Protein 4I6K (pdb70)

Sequence (267 aa):
MNCIDTHAHVFSTQDHSIETARYAPDYEATVQSFISHLDEHNFTHGVLVQPSFLGTNNQAMLNAIQQYPDRLKGIAVVQHTTTFNELVNLKAQGIVGVRLNLFGLNLPALNTPDWQKFLRNVESLNWQVELHAPPKYLVQLLPQLNEYSFDVVIDHFGRVDPVKGIEDPDYQKFLSLLNVKQHWIKVSGFYRLGATPSNINIAQQAYNIFKEKGFLHKLIWGSDWPHTQHESLITYEDAIKAFKQIVFDKHEQCCLILNQNPTEELFGF

Secondary structure (DSSP, 8-state):
--SEEEEE--B-TTSPPPTT-S----S-B-HHHHHHHHHHTT--EEEEE--GGGTT--HHHHHHHHHSTTTEEEEE---TT--HHHHHHHHTTTEEEEEEE-TTSPPPPSSSHHHHHHHHHHHHTT-EEEEE--HHHHHHHHHHHTTSSS-EEESGGG---TTT-TT-HHHHHHHHH--TTTEEEE---GGGSSSTTHHHHHHHHHHHHHHHHT-GGGEE----BT-TT-TTT--HHHHHHHHHHH---HHHHHIIIIIHHHHHHT-

Radius of gyration: 17.19 Å; Cα contacts (8 Å, |Δi|>4): 472; chains: 1; bounding box: 42×35×42 Å

B-factor: mean 53.58, std 11.19, range [29.2, 115.24]

Nearest PDB structures (foldseek):
  4i6k-assembly1_A  TM=1.004E+00  e=3.087E-55  Acinetobacter baumannii AB0057
  2ffi-assembly2_B  TM=9.374E-01  e=9.392E-27  Pseudomonas putida KT24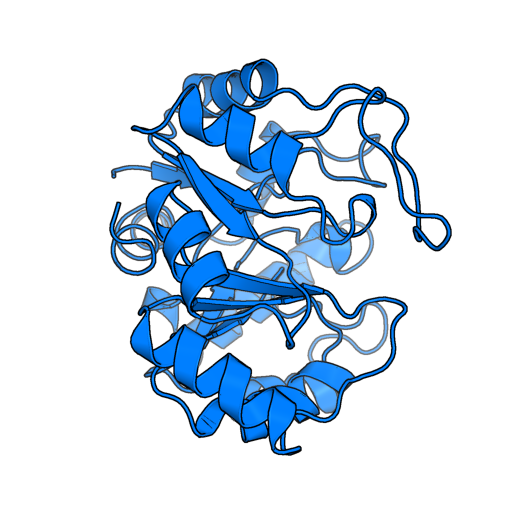40
  4d8l-assembly1_A  TM=8.351E-01  e=3.833E-19  Sphingomonas paucimobilis
  4di9-assembly1_A  TM=8.403E-01  e=1.392E-18  Sphingomonas paucimobilis
  4mup-assembly3_C  TM=8.620E-01  e=2.479E-14  Agrobacterium fabrum str. C58

Solvent-accessible surface area: 11814 Å² total; per-residue (Å²): 46,109,20,0,0,0,0,0,17,8,8,26,82,173,45,134,38,61,175,109,31,118,42,66,23,124,71,93,1,55,16,121,38,0,11,45,38,0,75,120,49,124,12,45,24,0,0,0,1,2,5,35,7,8,12,67,91,10,96,26,3,6,73,2,4,97,115,49,91,106,48,2,48,0,0,0,31,26,109,51,96,32,88,90,98,90,0,53,71,18,88,88,60,25,1,36,0,7,16,22,22,11,42,71,103,133,47,31,55,2,92,42,109,66,29,73,108,10,2,92,20,0,35,81,14,136,2,8,0,0,0,12,1,22,5,126,31,0,28,91,0,0,57,54,0,87,108,16,102,8,52,0,0,1,0,2,0,0,41,1,40,90,136,124,13,12,133,6,93,47,0,74,117,0,10,75,43,14,74,75,182,20,0,18,0,0,3,1,4,15,8,36,4,26,82,92,109,67,3,34,75,30,0,64,75,0,3,64,36,0,67,141,82,47,8,35,100,20,0,0,6,1,1,3,20,11,4,9,104,41,70,113,132,18,68,3,79,56,6,19,131,5,8,116,88,10,0,177,60,142,147,25,26,51,35,0,33,35,78,0,0,33,119,22,10,51,48

Foldseek 3Di:
DQFEAEAAEFDALPQQFDPPDPDDDDHGRALVVVVVLCVVVVNQAYEYEDDPRRAQPCVRVLVSCVVVVVHYAYAGAHDLQDDLVVVVVSVVSRHAAYEDEAVVHDQDDCPDPSNVVSQVSSLVSLGAYEYEDALLNLLVVLVSVVPGQHAYEYEALRLAALPCACVNVSNVSNLVSDDLNHYAYELFPLVSSYHPPVSLVSSLVSLVSCVVVPNLLRYAYHHHPPNPPCNVPDDSVNRVVSVCVSVVDVVSVSSHGPVSVCVRSVD

CATH classification: 3.20.20.140

Structure (mmCIF, N/CA/C/O backbone):
data_4I6K
#
_entry.id   4I6K
#
_cell.length_a   75.168
_cell.length_b   75.168
_cell.length_c   88.966
_cell.angle_alpha   90.00
_cell.angle_beta   90.00
_cell.angle_gamma   120.00
#
_symmetry.space_group_name_H-M   'P 31 2 1'
#
loop_
_entity.id
_entity.type
_entity.pdbx_description
1 polymer 'Amidohydrolase family protein'
2 non-polymer 'CITRIC ACID'
3 water water
#
loop_
_atom_site.group_PDB
_atom_site.id
_atom_site.type_symbol
_atom_site.label_atom_id
_atom_site.label_alt_id
_atom_site.label_comp_id
_atom_site.label_asym_id
_atom_site.label_entity_id
_atom_site.label_seq_id
_atom_site.pdbx_PDB_ins_code
_atom_site.Cartn_x
_atom_site.Cartn_y
_atom_site.Cartn_z
_atom_site.occupancy
_atom_site.B_iso_or_equiv
_atom_site.auth_seq_id
_atom_site.auth_comp_id
_atom_site.auth_asym_id
_atom_site.auth_atom_id
_atom_site.pdbx_PDB_model_num
ATOM 1 N N . MET A 1 25 ? 36.602 -22.413 14.684 1.00 72.41 3 MET A N 1
ATOM 2 C CA . MET A 1 25 ? 35.411 -21.529 14.799 1.00 71.46 3 MET A CA 1
ATOM 3 C C . MET A 1 25 ? 35.421 -20.856 16.150 1.00 78.78 3 MET A C 1
ATOM 4 O O . MET A 1 25 ? 34.371 -20.627 16.742 1.00 91.44 3 MET A O 1
ATOM 6 N N . ASN A 1 26 ? 36.613 -20.547 16.644 1.00 80.90 4 ASN A N 1
ATOM 7 C CA . ASN A 1 26 ? 36.739 -19.899 17.936 1.00 73.75 4 ASN A CA 1
ATOM 8 C C . ASN A 1 26 ? 36.274 -18.444 17.910 1.00 67.95 4 ASN A C 1
ATOM 9 O O . ASN A 1 26 ? 35.514 -18.017 18.778 1.00 75.41 4 ASN A O 1
ATOM 14 N N . CYS A 1 27 ? 36.710 -17.681 16.914 1.00 57.23 5 CYS A N 1
ATOM 15 C CA . CYS A 1 27 ? 36.542 -16.237 16.986 1.00 53.57 5 CYS A CA 1
ATOM 16 C C . CYS A 1 27 ? 36.284 -15.621 15.620 1.00 58.38 5 CYS A C 1
ATOM 17 O O . CYS A 1 27 ? 37.166 -15.599 14.756 1.00 55.62 5 CYS A O 1
ATOM 20 N N . ILE A 1 28 ? 35.076 -15.092 15.449 1.00 53.62 6 ILE A N 1
ATOM 21 C CA . ILE A 1 28 ? 34.544 -14.792 14.122 1.00 52.56 6 ILE A CA 1
ATOM 22 C C . ILE A 1 28 ? 34.090 -13.338 13.945 1.00 50.36 6 ILE A C 1
ATOM 23 O O . ILE A 1 28 ? 33.303 -12.821 14.737 1.00 49.99 6 ILE A O 1
ATOM 28 N N . ASP A 1 29 ? 34.612 -12.685 12.910 1.00 46.62 7 ASP A N 1
ATOM 29 C CA . ASP A 1 29 ? 34.189 -11.333 12.529 1.00 52.87 7 ASP A CA 1
ATOM 30 C C . ASP A 1 29 ? 33.190 -11.439 11.384 1.00 51.24 7 ASP A C 1
ATOM 31 O O . ASP A 1 29 ? 33.553 -11.827 10.265 1.00 51.79 7 ASP A O 1
ATOM 36 N N . THR A 1 30 ? 31.932 -11.104 11.657 1.00 48.99 8 THR A N 1
ATOM 37 C CA . THR A 1 30 ? 30.862 -11.415 10.704 1.00 51.13 8 THR A CA 1
ATOM 38 C C . THR A 1 30 ? 30.466 -10.281 9.761 1.00 52.91 8 THR A C 1
ATOM 39 O O . THR A 1 30 ? 29.434 -10.364 9.097 1.00 54.91 8 THR A O 1
ATOM 43 N N . HIS A 1 31 ? 31.276 -9.232 9.686 1.00 40.81 9 HIS A N 1
ATOM 44 C CA . HIS A 1 31 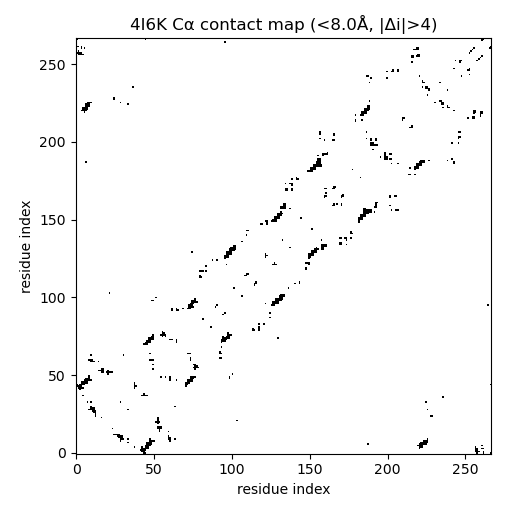? 30.919 -8.113 8.835 1.00 45.46 9 HIS A CA 1
ATOM 45 C C . HIS A 1 31 ? 32.107 -7.248 8.437 1.00 46.08 9 HIS A C 1
ATOM 46 O O . HIS A 1 31 ? 32.503 -6.333 9.163 1.00 42.72 9 HIS A O 1
ATOM 53 N N . ALA A 1 32 ? 32.674 -7.543 7.273 1.00 44.72 10 ALA A N 1
ATOM 54 C CA . ALA A 1 32 ? 33.672 -6.675 6.672 1.00 40.28 10 ALA A CA 1
ATOM 55 C C . ALA A 1 32 ? 33.450 -6.661 5.168 1.00 46.50 10 ALA A C 1
ATOM 56 O O . ALA A 1 32 ? 32.658 -7.462 4.636 1.00 47.79 10 ALA A O 1
ATOM 58 N N . HIS A 1 33 ? 34.141 -5.754 4.481 1.00 41.03 11 HIS A N 1
ATOM 59 C CA . HIS A 1 33 ? 34.020 -5.655 3.032 1.00 44.84 11 HIS A CA 1
ATOM 60 C C . HIS A 1 33 ? 35.406 -5.575 2.420 1.00 50.42 11 HIS A C 1
ATOM 61 O O . HIS A 1 33 ? 36.281 -4.929 2.972 1.00 60.61 11 HIS A O 1
ATOM 68 N N . VAL A 1 34 ? 35.626 -6.259 1.303 1.00 52.89 12 VAL A N 1
ATOM 69 C CA . VAL A 1 34 ? 36.829 -6.011 0.519 1.00 47.73 12 VAL A CA 1
ATOM 70 C C . VAL A 1 34 ? 36.402 -5.352 -0.765 1.00 49.23 12 VAL A C 1
ATOM 71 O O . VAL A 1 34 ? 35.283 -5.562 -1.234 1.00 56.57 12 VAL A O 1
ATOM 75 N N . PHE A 1 35 ? 37.291 -4.540 -1.323 1.00 53.54 13 PHE A N 1
ATOM 76 C CA . PHE A 1 35 ? 37.069 -3.907 -2.623 1.00 51.77 13 PHE A CA 1
ATOM 77 C C . PHE A 1 35 ? 38.341 -3.165 -3.044 1.00 52.34 13 PHE A C 1
ATOM 78 O O . PHE A 1 35 ? 39.255 -2.947 -2.229 1.00 44.31 13 PHE A O 1
ATOM 86 N N . SER A 1 36 ? 38.383 -2.792 -4.320 1.00 46.41 14 SER A N 1
ATOM 87 C CA . SER A 1 36 ? 39.537 -2.140 -4.923 1.00 49.55 14 SER A CA 1
ATOM 88 C C . SER A 1 36 ? 39.054 -1.050 -5.852 1.00 50.59 14 SER A C 1
ATOM 89 O O . SER A 1 36 ? 37.898 -1.050 -6.251 1.00 47.05 14 SER A O 1
ATOM 92 N N . THR A 1 37 ? 39.939 -0.133 -6.229 1.00 61.50 15 THR A N 1
ATOM 93 C CA . THR A 1 37 ? 39.523 0.959 -7.095 1.00 63.27 15 THR A CA 1
ATOM 94 C C . THR A 1 37 ? 39.398 0.471 -8.525 1.00 59.47 15 THR A C 1
ATOM 95 O O . THR A 1 37 ? 38.848 1.159 -9.379 1.00 69.14 15 THR A O 1
ATOM 99 N N . GLN A 1 38 ? 39.893 -0.735 -8.772 1.00 62.18 16 GLN A N 1
ATOM 100 C CA . GLN A 1 38 ? 39.725 -1.395 -10.061 1.00 61.83 16 GLN A CA 1
ATOM 101 C C . GLN A 1 38 ? 38.292 -1.899 -10.252 1.00 62.89 16 GLN A C 1
ATOM 102 O O . GLN A 1 38 ? 37.801 -2.001 -11.375 1.00 61.98 16 GLN A O 1
ATOM 108 N N . ASP A 1 39 ? 37.621 -2.213 -9.150 1.00 65.67 17 ASP A N 1
ATOM 109 C CA . ASP A 1 39 ? 36.216 -2.626 -9.198 1.00 64.20 17 ASP A CA 1
ATOM 110 C C . ASP A 1 39 ? 35.327 -1.473 -9.665 1.00 63.31 17 ASP A C 1
ATOM 111 O O . ASP A 1 39 ? 35.602 -0.316 -9.367 1.00 55.71 17 ASP A O 1
ATOM 116 N N . HIS A 1 40 ? 34.267 -1.797 -10.401 1.00 63.81 18 HIS A N 1
ATOM 117 C CA . HIS A 1 40 ? 33.331 -0.793 -10.890 1.00 64.03 18 HIS A CA 1
ATOM 118 C C . HIS A 1 40 ? 32.328 -0.375 -9.808 1.00 60.64 18 HIS A C 1
ATOM 119 O O . HIS A 1 40 ? 31.625 -1.203 -9.236 1.00 58.22 18 HIS A O 1
ATOM 126 N N . SER A 1 41 ? 32.281 0.921 -9.530 1.00 59.71 19 SER A N 1
ATOM 127 C CA . SER A 1 41 ? 31.312 1.472 -8.599 1.00 64.96 19 SER A CA 1
ATOM 128 C C . SER A 1 41 ? 30.084 1.949 -9.382 1.00 61.03 19 SER A C 1
ATOM 129 O O . SER A 1 41 ? 30.203 2.771 -10.290 1.00 64.71 19 SER A O 1
ATOM 132 N N . ILE A 1 42 ? 28.910 1.431 -9.035 1.00 54.81 20 ILE A N 1
ATOM 133 C CA . ILE A 1 42 ? 27.709 1.684 -9.827 1.00 60.80 20 ILE A CA 1
ATOM 134 C C . ILE A 1 42 ? 27.314 3.162 -9.881 1.00 63.37 20 ILE A C 1
ATOM 135 O O . ILE A 1 42 ? 27.604 3.936 -8.955 1.00 58.34 20 ILE A O 1
ATOM 140 N N . GLU A 1 43 ? 26.642 3.528 -10.973 1.00 62.80 21 GLU A N 1
ATOM 141 C CA . GLU A 1 43 ? 26.362 4.921 -11.318 1.00 63.99 21 GLU A CA 1
ATOM 142 C C . GLU A 1 43 ? 25.628 5.676 -10.210 1.00 63.59 21 GLU A C 1
ATOM 143 O O . GLU A 1 43 ? 25.863 6.867 -9.990 1.00 57.42 21 GLU A O 1
ATOM 149 N N . THR A 1 44 ? 24.741 4.978 -9.516 1.00 56.74 22 THR A N 1
ATOM 150 C CA . THR A 1 44 ? 23.941 5.592 -8.468 1.00 57.29 22 THR A CA 1
ATOM 151 C C . THR A 1 44 ? 24.517 5.389 -7.055 1.00 58.68 22 THR A C 1
ATOM 152 O O . THR A 1 44 ? 23.805 5.578 -6.064 1.00 66.30 22 THR A O 1
ATOM 156 N N . ALA A 1 45 ? 25.789 4.998 -6.956 1.00 53.91 23 ALA A N 1
ATOM 157 C CA . ALA A 1 45 ? 26.421 4.760 -5.648 1.00 52.02 23 ALA A CA 1
ATOM 158 C C . ALA A 1 45 ? 26.285 5.981 -4.734 1.00 55.95 23 ALA A C 1
ATOM 159 O O . ALA A 1 45 ? 26.464 7.121 -5.179 1.00 54.84 23 ALA A O 1
ATOM 161 N N . ARG A 1 46 ? 25.940 5.745 -3.469 1.00 48.92 24 ARG A N 1
ATOM 162 C CA . ARG A 1 46 ? 25.865 6.828 -2.481 1.00 52.28 24 ARG A CA 1
ATOM 163 C C . ARG A 1 46 ? 27.257 7.408 -2.257 1.00 55.32 24 ARG A C 1
ATOM 164 O O . ARG A 1 46 ? 27.403 8.573 -1.889 1.00 66.64 24 ARG A O 1
ATOM 172 N N . TYR A 1 47 ? 28.271 6.571 -2.454 1.00 53.83 25 TYR A N 1
ATOM 173 C CA . TYR A 1 47 ? 29.657 6.969 -2.294 1.00 49.80 25 TYR A CA 1
ATOM 174 C C . TYR A 1 47 ? 30.561 5.980 -2.995 1.00 53.92 25 TYR A C 1
ATOM 175 O O . TYR A 1 47 ? 30.140 4.874 -3.353 1.00 56.35 25 TYR A O 1
ATOM 184 N N . ALA A 1 48 ? 31.808 6.389 -3.196 1.00 52.55 26 ALA A N 1
ATOM 185 C CA . ALA A 1 48 ? 32.785 5.573 -3.911 1.00 58.93 26 ALA A CA 1
ATOM 186 C C . ALA A 1 48 ? 34.133 5.757 -3.254 1.00 53.64 26 ALA A C 1
ATOM 187 O O . ALA A 1 48 ? 34.820 6.736 -3.525 1.00 51.04 26 ALA A O 1
ATOM 189 N N . PRO A 1 49 ? 34.509 4.814 -2.379 1.00 53.58 27 PRO A N 1
ATOM 190 C CA . PRO A 1 49 ? 35.755 4.911 -1.627 1.00 56.00 27 PRO A CA 1
ATOM 191 C C . PRO A 1 49 ? 36.948 4.992 -2.581 1.00 58.64 27 PRO A C 1
ATOM 192 O O . PRO A 1 49 ? 36.896 4.434 -3.677 1.00 57.54 27 PRO A O 1
ATOM 196 N N . ASP A 1 50 ? 38.011 5.669 -2.161 1.00 65.13 28 ASP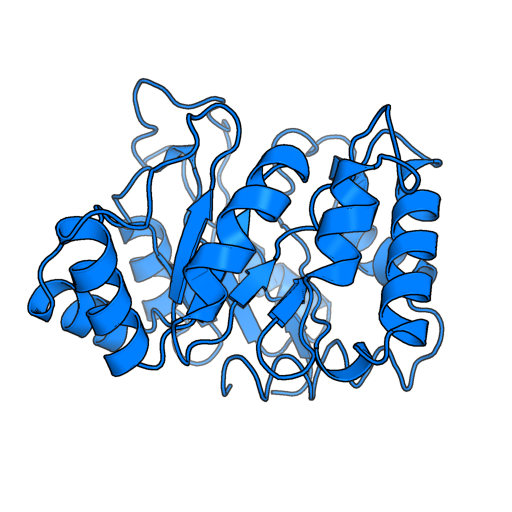 A N 1
ATOM 197 C CA . ASP A 1 50 ? 39.174 5.915 -3.019 1.00 59.42 28 ASP A CA 1
ATOM 198 C C . ASP A 1 50 ? 40.430 5.267 -2.451 1.00 56.97 28 ASP A C 1
ATOM 199 O O . ASP A 1 50 ? 41.478 5.903 -2.326 1.00 55.04 28 ASP A O 1
ATOM 204 N N . TYR A 1 51 ? 40.321 4.002 -2.079 1.00 53.78 29 TYR A N 1
ATOM 205 C CA . TYR A 1 51 ? 41.459 3.308 -1.507 1.00 53.80 29 TYR A CA 1
ATOM 206 C C . TYR A 1 51 ? 41.269 1.821 -1.702 1.00 54.51 29 TYR A C 1
ATOM 207 O O . TYR A 1 51 ? 40.216 1.385 -2.147 1.00 54.01 29 TYR A O 1
ATOM 216 N N . GLU A 1 52 ? 42.304 1.052 -1.381 1.00 59.51 30 GLU A N 1
ATOM 217 C CA . GLU A 1 52 ? 42.281 -0.398 -1.520 1.00 55.98 30 GLU A CA 1
ATOM 218 C C . GLU A 1 52 ? 41.853 -1.041 -0.206 1.00 52.19 30 GLU A C 1
ATOM 219 O O . GLU A 1 52 ? 42.427 -0.738 0.836 1.00 50.14 30 GLU A O 1
ATOM 225 N N . ALA A 1 53 ? 40.847 -1.916 -0.247 1.00 44.05 31 ALA A N 1
ATOM 226 C CA . ALA A 1 53 ? 40.479 -2.711 0.934 1.00 43.00 31 ALA A CA 1
ATOM 227 C C . ALA A 1 53 ? 40.632 -4.205 0.630 1.00 51.89 31 ALA A C 1
ATOM 228 O O . ALA A 1 53 ? 39.666 -4.859 0.239 1.00 56.57 31 ALA A O 1
ATOM 230 N N . THR A 1 54 ? 41.845 -4.732 0.808 1.00 52.23 32 THR A N 1
ATOM 231 C CA . THR A 1 54 ? 42.213 -6.062 0.306 1.00 53.80 32 THR A CA 1
ATOM 232 C C . THR A 1 54 ? 41.939 -7.190 1.292 1.00 52.18 32 THR A C 1
ATOM 233 O O . THR A 1 54 ? 41.930 -6.974 2.516 1.00 43.31 32 THR A O 1
ATOM 237 N N . VAL A 1 55 ? 41.749 -8.401 0.760 1.00 41.05 33 VAL A N 1
ATOM 238 C CA . VAL A 1 55 ? 41.571 -9.569 1.617 1.00 47.70 33 VAL A CA 1
ATOM 239 C C . VAL A 1 55 ? 42.795 -9.659 2.484 1.00 50.51 33 VAL A C 1
ATOM 240 O O . VAL A 1 55 ? 42.726 -9.954 3.683 1.00 53.54 33 VAL A O 1
ATOM 244 N N . GLN A 1 56 ? 43.928 -9.397 1.849 1.00 52.60 34 GLN A N 1
ATOM 245 C CA . GLN A 1 56 ? 45.211 -9.404 2.517 1.00 55.81 34 GLN A CA 1
ATOM 246 C C . GLN A 1 56 ? 45.143 -8.544 3.781 1.00 49.22 34 GLN A C 1
ATOM 247 O O . GLN A 1 56 ? 45.378 -9.023 4.888 1.00 44.13 34 GLN A O 1
ATOM 253 N N . SER A 1 57 ? 44.812 -7.273 3.612 1.00 40.50 35 SER A N 1
ATOM 254 C CA . SER A 1 57 ? 44.689 -6.383 4.753 1.00 46.07 35 SER A CA 1
ATOM 255 C C . SER A 1 57 ? 43.692 -6.941 5.776 1.00 42.93 35 SER A C 1
ATOM 256 O O . SER A 1 57 ? 43.945 -6.923 6.982 1.00 47.39 35 SER A O 1
ATOM 259 N N . PHE A 1 58 ? 42.566 -7.456 5.287 1.00 43.88 36 PHE A N 1
ATOM 260 C CA . PHE A 1 58 ? 41.526 -7.959 6.175 1.00 46.78 36 PHE A CA 1
ATOM 261 C C . PHE A 1 58 ? 41.958 -9.201 6.960 1.00 43.95 36 PHE A C 1
ATOM 262 O O . PHE A 1 58 ? 41.786 -9.257 8.181 1.00 45.55 36 PHE A O 1
ATOM 270 N N . ILE A 1 59 ? 42.507 -10.194 6.266 1.00 42.66 37 ILE A N 1
ATOM 271 C CA . ILE A 1 59 ? 43.021 -11.381 6.944 1.00 47.99 37 ILE A CA 1
ATOM 272 C C . ILE A 1 59 ? 44.128 -10.976 7.900 1.00 50.88 37 ILE A C 1
ATOM 273 O O . ILE A 1 59 ? 44.344 -11.619 8.930 1.00 47.36 37 ILE A O 1
ATOM 278 N N . SER A 1 60 ? 44.832 -9.898 7.569 1.00 48.21 38 SER A N 1
ATOM 279 C CA . SER A 1 60 ? 45.903 -9.426 8.442 1.00 49.30 38 SER A CA 1
ATOM 280 C C . SER A 1 60 ? 45.372 -8.917 9.782 1.00 48.64 38 SER A C 1
ATOM 281 O O . SER A 1 60 ? 45.993 -9.121 10.822 1.00 59.27 38 SER A O 1
ATOM 284 N N . HIS A 1 61 ? 44.226 -8.242 9.757 1.00 55.80 39 HIS A N 1
ATOM 285 C CA . HIS A 1 61 ? 43.594 -7.795 10.996 1.00 52.55 39 HIS A CA 1
ATOM 286 C C . HIS A 1 61 ? 43.035 -8.956 11.823 1.00 55.23 39 HIS A C 1
ATOM 287 O O . HIS A 1 61 ? 43.096 -8.933 13.053 1.00 50.38 39 HIS A O 1
ATOM 294 N N . LEU A 1 62 ? 42.479 -9.960 11.144 1.00 55.56 40 LEU A N 1
ATOM 295 C CA . LEU A 1 62 ? 41.981 -11.155 11.819 1.00 58.51 40 LEU A CA 1
ATOM 296 C C . LEU A 1 62 ? 43.120 -11.843 12.560 1.00 54.94 40 LEU A C 1
ATOM 297 O O . LEU A 1 62 ? 42.990 -12.196 13.733 1.00 47.16 40 LEU A O 1
ATOM 302 N N . ASP A 1 63 ? 44.232 -12.038 11.856 1.00 53.55 41 ASP A N 1
ATOM 303 C CA . ASP A 1 63 ? 45.435 -12.638 12.435 1.00 53.70 41 ASP A CA 1
ATOM 304 C C . ASP A 1 63 ? 45.922 -11.873 13.661 1.00 55.64 41 ASP A C 1
ATOM 305 O O . ASP A 1 63 ? 46.123 -12.462 14.725 1.00 60.16 41 ASP A O 1
ATOM 310 N N . GLU A 1 64 ? 46.078 -10.559 13.515 1.00 58.54 42 GLU A N 1
ATOM 311 C CA . GLU A 1 64 ? 46.555 -9.706 14.600 1.00 56.13 42 GLU A CA 1
ATOM 312 C C . GLU A 1 64 ? 45.682 -9.753 15.855 1.00 62.11 42 GLU A C 1
ATOM 313 O O . GLU A 1 64 ? 46.114 -9.313 16.922 1.00 69.30 42 GLU A O 1
ATOM 319 N N . HIS A 1 65 ? 44.465 -10.278 15.739 1.00 55.49 43 HIS A N 1
ATOM 320 C CA . HIS A 1 65 ? 43.548 -10.333 16.887 1.00 57.89 43 HIS A CA 1
ATOM 321 C C . HIS A 1 65 ? 42.999 -11.725 17.172 1.00 56.20 43 HIS A C 1
ATOM 322 O O . HIS A 1 65 ? 41.998 -11.885 17.879 1.00 55.16 43 HIS A O 1
ATOM 329 N N . ASN A 1 66 ? 43.650 -12.732 16.609 1.00 56.48 44 ASN A N 1
ATOM 330 C CA . ASN A 1 66 ? 43.269 -14.107 16.889 1.00 63.66 44 ASN A CA 1
ATOM 331 C C . ASN A 1 66 ? 41.885 -14.509 16.365 1.00 61.94 44 ASN A C 1
ATOM 332 O O . ASN A 1 66 ? 41.253 -15.427 16.888 1.00 61.21 44 ASN A O 1
ATOM 337 N N . PHE A 1 67 ? 41.417 -13.829 15.326 1.00 56.75 45 PHE A N 1
ATOM 338 C CA . PHE A 1 67 ? 40.164 -14.225 14.713 1.00 53.29 45 PHE A CA 1
ATOM 339 C C . PHE A 1 67 ? 40.374 -15.397 13.778 1.00 52.98 45 PHE A C 1
ATOM 340 O O . PHE A 1 67 ? 41.305 -15.416 12.980 1.00 62.28 45 PHE A O 1
ATOM 348 N N . THR A 1 68 ? 39.505 -16.385 13.882 1.00 53.73 46 THR A N 1
ATOM 349 C CA . THR A 1 68 ? 39.669 -17.582 13.105 1.00 56.15 46 THR A CA 1
ATOM 350 C C . THR A 1 68 ? 38.932 -17.456 11.780 1.00 60.50 46 THR A C 1
ATOM 351 O O . THR A 1 68 ? 39.355 -18.034 10.776 1.00 61.89 46 THR A O 1
ATOM 355 N N . HIS A 1 69 ? 37.838 -16.691 11.784 1.00 62.18 47 HIS A N 1
ATOM 356 C CA . HIS A 1 69 ? 36.952 -16.593 10.615 1.00 53.82 47 HIS A CA 1
ATOM 357 C C . HIS A 1 69 ? 36.373 -15.184 10.391 1.00 54.44 47 HIS A C 1
ATOM 358 O O . HIS A 1 69 ? 36.336 -14.355 11.297 1.00 46.77 47 HIS A O 1
ATOM 365 N N . GLY A 1 70 ? 35.891 -14.929 9.181 1.00 43.40 48 GLY A N 1
ATOM 366 C CA . GLY A 1 70 ? 35.304 -13.645 8.882 1.00 43.97 48 GLY A CA 1
ATOM 367 C C . GLY A 1 70 ? 34.233 -13.815 7.838 1.00 44.99 48 GLY A C 1
ATOM 368 O O . GLY A 1 70 ? 34.237 -14.782 7.074 1.00 46.22 48 GLY A O 1
ATOM 369 N N . VAL A 1 71 ? 33.305 -12.876 7.797 1.00 41.67 49 VAL A N 1
ATOM 370 C CA . VAL A 1 71 ? 32.281 -12.943 6.789 1.00 41.87 49 VAL A CA 1
ATOM 371 C C . VAL A 1 71 ? 32.297 -11.706 5.936 1.00 42.12 49 VAL A C 1
ATOM 372 O O . VAL A 1 71 ? 32.049 -10.598 6.423 1.00 44.39 49 VAL A O 1
ATOM 376 N N . LEU A 1 72 ? 32.590 -11.905 4.657 1.00 42.45 50 LEU A N 1
ATOM 377 C CA . LEU A 1 72 ? 32.569 -10.826 3.681 1.00 38.89 50 LEU A CA 1
ATOM 378 C C . LEU A 1 72 ? 31.150 -10.532 3.209 1.00 48.17 50 LEU A C 1
ATOM 379 O O . LEU A 1 72 ? 30.374 -11.444 2.916 1.00 44.94 50 LEU A O 1
ATOM 384 N N . VAL A 1 73 ? 30.819 -9.249 3.139 1.00 50.83 51 VAL A N 1
ATOM 385 C CA . VAL A 1 73 ? 29.493 -8.821 2.724 1.00 45.98 51 VAL A CA 1
ATOM 386 C C . VAL A 1 73 ? 29.625 -7.936 1.488 1.00 47.87 51 VAL A C 1
ATOM 387 O O . VAL A 1 73 ? 30.525 -7.098 1.417 1.00 50.88 51 VAL A O 1
ATOM 391 N N . GLN A 1 74 ? 28.750 -8.138 0.506 1.00 43.82 52 GLN A N 1
ATOM 392 C CA . GLN A 1 74 ? 28.790 -7.353 -0.732 1.00 37.98 52 GLN A CA 1
ATOM 393 C C . GLN A 1 74 ? 28.411 -5.900 -0.463 1.00 46.60 52 GLN A C 1
ATOM 394 O O . GLN A 1 74 ? 27.358 -5.635 0.109 1.00 45.20 52 GLN A O 1
ATOM 400 N N . PRO A 1 75 ? 29.262 -4.951 -0.895 1.00 50.25 53 PRO A N 1
ATOM 401 C CA . PRO A 1 75 ? 29.044 -3.533 -0.641 1.00 44.26 53 PRO A CA 1
ATOM 402 C C . PRO A 1 75 ? 28.012 -2.913 -1.569 1.00 47.66 53 PRO A C 1
ATOM 403 O O . PRO A 1 75 ? 27.906 -3.296 -2.726 1.00 44.45 53 PRO A O 1
ATOM 407 N N . SER A 1 76 ? 27.258 -1.957 -1.040 1.00 44.17 54 SER A N 1
ATOM 408 C CA . SER A 1 76 ? 26.258 -1.224 -1.805 1.00 49.74 54 SER A CA 1
ATOM 409 C C . SER A 1 76 ? 26.792 -0.663 -3.119 1.00 50.91 54 SER A C 1
ATOM 410 O O . SER A 1 76 ? 26.151 -0.795 -4.163 1.00 50.75 54 SER A O 1
ATOM 413 N N . PHE A 1 77 ? 27.964 -0.039 -3.076 1.00 49.33 55 PHE A N 1
ATOM 414 C CA . PHE A 1 77 ? 28.487 0.644 -4.261 1.00 43.95 55 PHE A CA 1
ATOM 415 C C . PHE A 1 77 ? 28.952 -0.299 -5.350 1.00 45.99 55 PHE A C 1
ATOM 416 O O . PHE A 1 77 ? 29.250 0.142 -6.462 1.00 46.20 55 PHE A O 1
ATOM 424 N N . LEU A 1 78 ? 29.003 -1.595 -5.041 1.00 47.53 56 LEU A N 1
ATOM 425 C CA . LEU A 1 78 ? 29.381 -2.594 -6.045 1.00 47.78 56 LEU A CA 1
ATOM 426 C C . LEU A 1 78 ? 28.197 -3.313 -6.682 1.00 50.01 56 LEU A C 1
ATOM 427 O O . LEU A 1 78 ? 28.399 -4.224 -7.486 1.00 48.24 56 LEU A O 1
ATOM 432 N N . GLY A 1 79 ? 26.976 -2.909 -6.328 1.00 44.37 57 GLY A N 1
ATOM 433 C CA . GLY A 1 79 ? 25.778 -3.447 -6.982 1.00 38.42 57 GLY A CA 1
ATOM 434 C C . GLY A 1 79 ? 25.672 -4.961 -6.890 1.00 47.81 57 GLY A C 1
ATOM 435 O O . GLY A 1 79 ? 25.931 -5.545 -5.837 1.00 41.98 57 GLY A O 1
ATOM 436 N N . THR A 1 80 ? 25.291 -5.604 -7.992 1.00 43.81 58 THR A N 1
ATOM 437 C CA . THR A 1 80 ? 25.095 -7.042 -7.990 1.00 40.72 58 THR A CA 1
ATOM 438 C C . THR A 1 80 ? 26.276 -7.760 -8.619 1.00 50.29 58 THR A C 1
ATOM 439 O O . THR A 1 80 ? 26.188 -8.942 -8.921 1.00 51.60 58 THR A O 1
ATOM 443 N N . ASN A 1 81 ? 27.381 -7.049 -8.818 1.00 51.08 59 ASN A N 1
ATOM 444 C CA . ASN A 1 81 ? 28.616 -7.701 -9.243 1.00 48.33 59 ASN A CA 1
ATOM 445 C C . ASN A 1 81 ? 29.383 -8.170 -8.028 1.00 38.93 59 ASN A C 1
ATOM 446 O O . ASN A 1 81 ? 30.055 -7.375 -7.387 1.00 45.55 59 ASN A O 1
ATOM 451 N N . ASN A 1 82 ? 29.263 -9.454 -7.703 1.00 40.14 60 ASN A N 1
ATOM 452 C CA . ASN A 1 82 ? 29.850 -10.003 -6.481 1.00 45.92 60 ASN A CA 1
ATOM 453 C C . ASN A 1 82 ? 31.280 -10.531 -6.658 1.00 52.58 60 ASN A C 1
ATOM 454 O O . ASN A 1 82 ? 31.850 -11.137 -5.752 1.00 41.26 60 ASN A O 1
ATOM 459 N N . GLN A 1 83 ? 31.903 -10.260 -7.788 1.00 51.47 61 GLN A N 1
ATOM 460 C CA . GLN A 1 83 ? 33.193 -10.858 -8.095 1.00 56.98 61 GLN A CA 1
ATOM 461 C C . GLN A 1 83 ? 34.360 -10.558 -7.166 1.00 53.63 61 GLN A C 1
ATOM 462 O O . GLN A 1 83 ? 35.127 -11.449 -6.855 1.00 48.92 61 GLN A O 1
ATOM 468 N N . ALA A 1 84 ? 34.514 -9.322 -6.725 1.00 50.85 62 ALA A N 1
ATOM 469 C CA . ALA A 1 84 ? 35.615 -9.030 -5.795 1.00 48.90 62 ALA A CA 1
ATOM 470 C C . ALA A 1 84 ? 35.532 -9.913 -4.550 1.00 49.05 62 ALA A C 1
ATOM 471 O O . ALA A 1 84 ? 36.516 -10.536 -4.147 1.00 52.69 62 ALA A O 1
ATOM 473 N N . MET A 1 85 ? 34.343 -9.963 -3.952 1.00 48.35 63 MET A N 1
ATOM 474 C CA . MET A 1 85 ? 34.088 -10.812 -2.793 1.00 54.52 63 MET A CA 1
ATOM 475 C C . MET A 1 85 ? 34.285 -12.306 -3.086 1.00 53.06 63 MET A C 1
ATOM 476 O O . MET A 1 85 ? 34.869 -13.039 -2.279 1.00 45.16 63 MET A O 1
ATOM 481 N N . LEU A 1 86 ? 33.766 -12.760 -4.225 1.00 41.53 64 LEU A N 1
ATOM 482 C CA . LEU A 1 86 ? 33.938 -14.155 -4.631 1.00 53.74 64 LEU A CA 1
ATOM 483 C C . LEU A 1 86 ? 35.415 -14.572 -4.755 1.00 58.32 64 LEU A C 1
ATOM 484 O O . LEU A 1 86 ? 35.797 -15.666 -4.318 1.00 53.54 64 LEU A O 1
ATOM 489 N N . ASN A 1 87 ? 36.237 -13.699 -5.334 1.00 46.29 65 ASN A N 1
ATOM 490 C CA . ASN A 1 87 ? 37.674 -13.971 -5.459 1.00 58.67 65 ASN A CA 1
ATOM 491 C C . ASN A 1 87 ? 38.394 -14.024 -4.115 1.00 54.07 65 ASN A C 1
ATOM 492 O O . ASN A 1 87 ? 39.285 -14.853 -3.906 1.00 52.04 65 ASN A O 1
ATOM 497 N N . ALA A 1 88 ? 37.981 -13.153 -3.199 1.00 52.10 66 ALA A N 1
ATOM 498 C CA . ALA A 1 88 ? 38.587 -13.087 -1.878 1.00 51.28 66 ALA A CA 1
ATOM 499 C C . ALA A 1 88 ? 38.309 -14.361 -1.100 1.00 57.18 66 ALA A C 1
ATOM 500 O O . ALA A 1 88 ? 39.195 -14.882 -0.416 1.00 46.10 66 ALA A O 1
ATOM 502 N N . ILE A 1 89 ? 37.070 -14.849 -1.201 1.00 60.39 67 ILE A N 1
ATOM 503 C CA . ILE A 1 89 ? 36.659 -16.077 -0.522 1.00 59.41 67 ILE A CA 1
ATOM 504 C C . ILE A 1 89 ? 37.504 -17.237 -1.006 1.00 56.39 67 ILE A C 1
ATOM 505 O O . ILE A 1 89 ? 38.096 -17.955 -0.203 1.00 61.95 67 ILE A O 1
ATOM 510 N N . GLN A 1 90 ? 37.560 -17.410 -2.324 1.00 51.88 68 GLN A N 1
ATOM 511 C CA . GLN A 1 90 ? 38.363 -18.469 -2.940 1.00 58.81 68 GLN A CA 1
ATOM 512 C C . GLN A 1 90 ? 39.797 -18.519 -2.431 1.00 60.68 68 GLN A C 1
ATOM 513 O O . GLN A 1 90 ? 40.363 -19.603 -2.274 1.00 63.50 68 GLN A O 1
ATOM 519 N N . GLN A 1 91 ? 40.389 -17.357 -2.169 1.00 57.22 69 GLN A N 1
ATOM 520 C CA . GLN A 1 91 ? 41.749 -17.320 -1.639 1.00 54.76 69 GLN A CA 1
ATOM 521 C C . GLN A 1 91 ? 41.839 -17.861 -0.225 1.00 56.95 69 GLN A C 1
ATOM 522 O O . GLN A 1 91 ? 42.848 -18.472 0.131 1.00 62.38 69 GLN A O 1
ATOM 528 N N . TYR A 1 92 ? 40.803 -17.627 0.582 1.00 46.86 70 TYR A N 1
ATOM 529 C CA . TYR A 1 92 ? 40.801 -18.117 1.959 1.00 50.41 70 TYR A CA 1
ATOM 530 C C . TYR A 1 92 ? 39.526 -18.861 2.313 1.00 59.49 70 TYR A C 1
ATOM 531 O O . TYR A 1 92 ? 38.856 -18.531 3.303 1.00 57.17 70 TYR A O 1
ATOM 540 N N . PRO A 1 93 ? 39.217 -19.903 1.532 1.00 58.28 71 PRO A N 1
ATOM 541 C CA . PRO A 1 93 ? 37.955 -20.628 1.575 1.00 60.84 71 PRO A CA 1
ATOM 542 C C . PRO A 1 93 ? 37.734 -21.278 2.936 1.00 61.62 71 PRO A C 1
ATOM 543 O O . PRO A 1 93 ? 36.616 -21.645 3.285 1.00 59.31 71 PRO A O 1
ATOM 547 N N . ASP A 1 94 ? 38.808 -21.412 3.696 1.00 65.36 72 ASP A N 1
ATOM 548 C CA . ASP A 1 94 ? 38.755 -22.083 4.984 1.00 68.79 72 ASP A CA 1
ATOM 549 C C . ASP A 1 94 ? 38.436 -21.101 6.110 1.00 61.09 72 ASP A C 1
ATOM 550 O O . ASP A 1 94 ? 38.114 -21.501 7.226 1.00 67.81 72 ASP A O 1
ATOM 555 N N . ARG A 1 95 ? 38.517 -19.812 5.808 1.00 60.69 73 ARG A N 1
ATOM 556 C CA . ARG A 1 95 ? 38.329 -18.791 6.834 1.00 57.56 73 ARG A CA 1
ATOM 557 C C . ARG A 1 95 ? 37.182 -17.832 6.524 1.00 58.74 73 ARG A C 1
ATOM 558 O O . ARG A 1 95 ? 36.653 -17.181 7.428 1.00 63.59 73 ARG A O 1
ATOM 566 N N . LEU A 1 96 ? 36.784 -17.769 5.257 1.00 44.84 74 LEU A N 1
ATOM 567 C CA . LEU A 1 96 ? 35.810 -16.778 4.823 1.00 49.78 74 LEU A CA 1
ATOM 568 C C . LEU A 1 96 ? 34.564 -17.367 4.187 1.00 48.52 74 LEU A C 1
ATOM 569 O O . LEU A 1 96 ? 34.658 -18.287 3.369 1.00 51.88 74 LEU A O 1
ATOM 574 N N . LYS A 1 97 ? 33.411 -16.805 4.552 1.00 41.87 75 LYS A N 1
ATOM 575 C CA . LYS A 1 97 ? 32.173 -16.969 3.789 1.00 42.00 75 LYS A CA 1
ATOM 576 C C . LYS A 1 97 ? 31.637 -15.603 3.368 1.00 47.39 75 LYS A C 1
ATOM 577 O O . LYS A 1 97 ? 32.121 -14.580 3.840 1.00 55.76 75 LYS A O 1
ATOM 583 N N . GLY A 1 98 ? 30.633 -15.585 2.494 1.00 44.39 76 GLY A N 1
ATOM 584 C CA . GLY A 1 98 ? 30.130 -14.335 1.954 1.00 53.34 76 GLY A CA 1
ATOM 585 C C . GLY A 1 98 ? 28.615 -14.155 1.920 1.00 54.30 76 GLY A C 1
ATOM 586 O O . GLY A 1 98 ? 27.848 -15.121 1.971 1.00 44.74 76 GLY A O 1
ATOM 587 N N . ILE A 1 99 ? 28.197 -12.894 1.852 1.00 42.62 77 ILE A N 1
ATOM 588 C CA . ILE A 1 99 ? 26.798 -12.531 1.655 1.00 50.42 77 ILE A CA 1
ATOM 589 C C . ILE A 1 99 ? 26.761 -11.742 0.363 1.00 34.73 77 ILE A C 1
ATOM 590 O O . ILE A 1 99 ? 27.406 -10.708 0.254 1.00 44.22 77 ILE A O 1
ATOM 595 N N . ALA A 1 100 ? 26.016 -12.234 -0.614 1.00 38.50 78 ALA A N 1
ATOM 596 C CA . ALA A 1 100 ? 25.981 -11.610 -1.929 1.00 43.55 78 ALA A CA 1
ATOM 597 C C . ALA A 1 100 ? 24.820 -10.643 -2.039 1.00 46.27 78 ALA A C 1
ATOM 598 O O . ALA A 1 100 ? 23.952 -10.581 -1.155 1.00 43.96 78 ALA A O 1
ATOM 600 N N . VAL A 1 101 ? 24.825 -9.883 -3.130 1.00 38.91 79 VAL A N 1
ATOM 601 C CA . VAL A 1 101 ? 23.691 -9.060 -3.517 1.00 42.99 79 VAL A CA 1
ATOM 602 C C . VAL A 1 101 ? 23.352 -9.461 -4.943 1.00 47.84 79 VAL A C 1
ATOM 603 O O . VAL A 1 101 ? 24.238 -9.542 -5.799 1.00 50.00 79 VAL A O 1
ATOM 607 N N . VAL A 1 102 ? 22.075 -9.752 -5.180 1.00 52.29 80 VAL A N 1
ATOM 608 C CA . VAL A 1 102 ? 21.617 -10.270 -6.463 1.00 53.74 80 VAL A CA 1
ATOM 609 C C . VAL A 1 102 ? 20.260 -9.699 -6.792 1.00 47.34 80 VAL A C 1
ATOM 610 O O . VAL A 1 102 ? 19.526 -9.313 -5.901 1.00 50.34 80 VAL A O 1
ATOM 614 N N . GLN A 1 103 ? 19.937 -9.630 -8.080 1.00 61.09 81 GLN A N 1
ATOM 615 C CA . GLN A 1 103 ? 18.584 -9.308 -8.541 1.00 60.33 81 GLN A CA 1
ATOM 616 C C . GLN A 1 103 ? 17.620 -10.345 -7.984 1.00 55.61 81 GLN A C 1
ATOM 617 O O . GLN A 1 103 ? 17.939 -11.530 -7.993 1.00 66.11 81 GLN A O 1
ATOM 623 N N . HIS A 1 104 ? 16.439 -9.934 -7.524 1.00 52.79 82 HIS A N 1
ATOM 624 C CA . HIS A 1 104 ? 15.488 -10.921 -7.027 1.00 46.74 82 HIS A CA 1
ATOM 625 C C . HIS A 1 104 ? 14.983 -11.831 -8.151 1.00 54.58 82 HIS A C 1
ATOM 626 O O . HIS A 1 104 ? 14.280 -12.811 -7.897 1.00 45.71 82 HIS A O 1
ATOM 633 N N . THR A 1 105 ? 15.374 -11.530 -9.388 1.00 54.34 83 THR A N 1
ATOM 634 C CA . THR A 1 105 ? 14.982 -12.366 -10.529 1.00 60.12 83 THR A CA 1
ATOM 635 C C . THR A 1 105 ? 16.076 -13.354 -10.944 1.00 58.71 83 THR A C 1
ATOM 636 O O . THR A 1 105 ? 15.910 -14.119 -11.897 1.00 54.39 83 THR A O 1
ATOM 640 N N . THR A 1 106 ? 17.195 -13.338 -10.230 1.00 50.17 84 THR A N 1
ATOM 641 C CA . THR A 1 106 ? 18.222 -14.329 -10.467 1.00 54.48 84 THR A CA 1
ATOM 642 C C . THR A 1 106 ? 17.561 -15.700 -10.429 1.00 55.78 84 THR A C 1
ATOM 643 O O . THR A 1 106 ? 16.632 -15.929 -9.663 1.00 56.39 84 THR A O 1
ATOM 647 N N . THR A 1 107 ? 18.047 -16.619 -11.248 1.00 60.84 85 THR A N 1
ATOM 648 C CA . THR A 1 107 ? 17.460 -17.946 -11.301 1.00 61.91 85 THR A CA 1
ATOM 649 C C . THR A 1 107 ? 18.005 -18.825 -10.197 1.00 57.32 85 THR A C 1
ATOM 650 O O . THR A 1 107 ? 19.133 -18.638 -9.738 1.00 58.16 85 THR A O 1
ATOM 654 N N . PHE A 1 108 ? 17.195 -19.789 -9.773 1.00 55.73 86 PHE A N 1
ATOM 655 C CA . PHE A 1 108 ? 17.617 -20.735 -8.754 1.00 53.06 86 PHE A CA 1
ATOM 656 C C . PHE A 1 108 ? 19.003 -21.280 -9.086 1.00 66.66 86 PHE A C 1
ATOM 657 O O . PHE A 1 108 ? 19.896 -21.318 -8.223 1.00 68.65 86 PHE A O 1
ATOM 665 N N . ASN A 1 109 ? 19.194 -21.700 -10.334 1.00 62.25 87 ASN A N 1
ATOM 666 C CA . ASN A 1 109 ? 20.466 -22.297 -10.683 1.00 64.10 87 ASN A CA 1
ATOM 667 C C . ASN A 1 109 ? 21.644 -21.388 -10.375 1.00 59.53 87 ASN A C 1
ATOM 668 O O . ASN A 1 109 ? 22.644 -21.838 -9.818 1.00 61.10 87 ASN A O 1
ATOM 673 N N . GLU A 1 110 ? 21.528 -20.118 -10.761 1.00 61.46 88 GLU A N 1
ATOM 674 C CA . GLU A 1 110 ? 22.578 -19.133 -10.518 1.00 53.92 88 GLU A CA 1
ATOM 675 C C . GLU A 1 110 ? 22.892 -19.076 -9.021 1.00 52.31 88 GLU A C 1
ATOM 676 O O . GLU A 1 110 ? 24.046 -19.216 -8.608 1.00 54.14 88 GLU A O 1
ATOM 682 N N . LEU A 1 111 ? 21.846 -18.904 -8.215 1.00 51.46 89 LEU A N 1
ATOM 683 C CA . LEU A 1 111 ? 21.965 -18.943 -6.753 1.00 49.55 89 LEU A CA 1
ATOM 684 C C . LEU A 1 111 ? 22.666 -20.197 -6.260 1.00 49.23 89 LEU A C 1
ATOM 685 O O . LEU A 1 111 ? 23.535 -20.137 -5.388 1.00 54.22 89 LEU A O 1
ATOM 690 N N . VAL A 1 112 ? 22.271 -21.346 -6.796 1.00 52.08 90 VAL A N 1
ATOM 691 C CA . VAL A 1 112 ? 22.952 -22.590 -6.450 1.00 55.14 90 VAL A CA 1
ATOM 692 C C . VAL A 1 112 ? 24.450 -22.444 -6.713 1.00 54.46 90 VAL A C 1
ATOM 693 O O . VAL A 1 112 ? 25.277 -22.951 -5.955 1.00 46.53 90 VAL A O 1
ATOM 697 N N . ASN A 1 113 ? 24.791 -21.737 -7.787 1.00 53.80 91 ASN A N 1
ATOM 698 C CA . ASN A 1 113 ? 26.194 -21.556 -8.149 1.00 56.01 91 ASN A CA 1
ATOM 699 C C . ASN A 1 113 ? 26.954 -20.682 -7.156 1.00 63.47 91 ASN A C 1
ATOM 700 O O . ASN A 1 113 ? 28.080 -21.011 -6.759 1.00 61.39 91 ASN A O 1
ATOM 705 N N . LEU A 1 114 ? 26.336 -19.577 -6.745 1.00 57.99 92 LEU A N 1
ATOM 706 C CA . LEU A 1 114 ? 26.917 -18.754 -5.693 1.00 49.12 92 LEU A CA 1
ATOM 707 C C . LEU A 1 114 ? 27.082 -19.570 -4.426 1.00 44.58 92 LEU A C 1
ATOM 708 O O . LEU A 1 114 ? 28.110 -19.472 -3.751 1.00 47.23 92 LEU A O 1
ATOM 713 N N . LYS A 1 115 ? 26.079 -20.388 -4.104 1.00 50.31 93 LYS A N 1
ATOM 714 C CA . LYS A 1 115 ? 26.167 -21.222 -2.912 1.00 48.32 93 LYS A CA 1
ATOM 715 C C . LYS A 1 115 ? 27.432 -22.070 -2.989 1.00 52.94 93 LYS A C 1
ATOM 716 O O . LYS A 1 115 ? 28.152 -22.218 -2.007 1.00 45.11 93 LYS A O 1
ATOM 722 N N . ALA A 1 116 ? 27.692 -22.626 -4.170 1.00 54.68 94 ALA A N 1
ATOM 723 C CA . ALA A 1 116 ? 28.875 -23.460 -4.392 1.00 57.46 94 ALA A CA 1
ATOM 724 C C . ALA A 1 116 ? 30.200 -22.708 -4.210 1.00 55.46 94 ALA A C 1
ATOM 725 O O . ALA A 1 116 ? 31.262 -23.321 -4.184 1.00 61.91 94 ALA A O 1
ATOM 727 N N . GLN A 1 117 ? 30.141 -21.385 -4.102 1.00 53.23 95 GLN A N 1
ATOM 728 C CA . GLN A 1 117 ? 31.354 -20.586 -4.001 1.00 50.17 95 GLN A CA 1
ATOM 729 C C . GLN A 1 117 ? 31.515 -19.967 -2.610 1.00 56.08 95 GLN A C 1
ATOM 730 O O . GLN A 1 117 ? 32.324 -19.049 -2.404 1.00 51.61 95 GLN A O 1
ATOM 736 N N . GLY A 1 118 ? 30.732 -20.471 -1.659 1.00 55.67 96 GLY A N 1
ATOM 737 C CA . GLY A 1 118 ? 30.856 -20.047 -0.262 1.00 49.36 96 GLY A CA 1
ATOM 738 C C . GLY A 1 118 ? 29.962 -18.894 0.150 1.00 46.48 96 GLY A C 1
ATOM 739 O O . GLY A 1 118 ? 30.163 -18.324 1.217 1.00 52.25 96 GLY A O 1
ATOM 740 N N . ILE A 1 119 ? 28.985 -18.551 -0.699 1.00 46.92 97 ILE A N 1
ATOM 741 C CA . ILE A 1 119 ? 27.948 -17.558 -0.379 1.00 51.22 97 ILE A CA 1
ATOM 742 C C . ILE A 1 119 ? 26.819 -18.229 0.400 1.00 51.72 97 ILE A C 1
ATOM 743 O O . ILE A 1 119 ? 26.329 -19.274 -0.018 1.00 53.90 97 ILE A O 1
ATOM 748 N N . VAL A 1 120 ? 26.411 -17.630 1.521 1.00 49.30 98 VAL A N 1
ATOM 749 C CA . VAL A 1 120 ? 25.509 -18.286 2.480 1.00 45.37 98 VAL A CA 1
ATOM 750 C C . VAL A 1 120 ? 24.268 -17.456 2.817 1.00 49.34 98 VAL A C 1
ATOM 751 O O . VAL A 1 120 ? 23.512 -17.792 3.730 1.00 45.97 98 VAL A O 1
ATOM 755 N N . GLY A 1 121 ? 24.065 -16.371 2.082 1.00 49.47 99 GLY A N 1
ATOM 756 C CA . GLY A 1 121 ? 22.911 -15.505 2.296 1.00 44.91 99 GLY A CA 1
ATOM 757 C C . GLY A 1 121 ? 22.937 -14.372 1.290 1.00 44.59 99 GLY A C 1
ATOM 758 O O . GLY A 1 121 ? 23.859 -14.269 0.486 1.00 38.17 99 GLY A O 1
ATOM 759 N N . VAL A 1 122 ? 21.921 -13.523 1.329 1.00 38.63 100 VAL A N 1
ATOM 760 C CA . VAL A 1 122 ? 21.861 -12.361 0.465 1.00 37.08 100 VAL A CA 1
ATOM 761 C C . VAL A 1 122 ? 21.498 -11.165 1.339 1.00 47.37 100 VAL A C 1
ATOM 762 O O . VAL A 1 122 ? 20.946 -11.340 2.424 1.00 44.59 100 VAL A O 1
ATOM 766 N N . ARG A 1 123 ? 21.789 -9.958 0.865 1.00 45.78 101 ARG A N 1
ATOM 767 C CA . ARG A 1 123 ? 21.597 -8.763 1.676 1.00 42.40 101 ARG A CA 1
ATOM 768 C C . ARG A 1 123 ? 20.652 -7.769 1.019 1.00 48.57 101 ARG A C 1
ATOM 769 O O . ARG A 1 123 ? 20.778 -7.465 -0.167 1.00 47.51 101 ARG A O 1
ATOM 777 N N . LEU A 1 124 ? 19.705 -7.272 1.805 1.00 53.14 102 LEU A N 1
ATOM 778 C CA . LEU A 1 124 ? 18.855 -6.158 1.399 1.00 55.51 102 LEU A CA 1
ATOM 779 C C . LEU A 1 124 ? 19.392 -4.889 2.044 1.00 50.27 102 LEU A C 1
ATOM 780 O O . LEU A 1 124 ? 19.080 -4.595 3.198 1.00 47.62 102 LEU A O 1
ATOM 785 N N . ASN A 1 125 ? 20.225 -4.157 1.308 1.00 52.12 103 ASN A N 1
ATOM 786 C CA . ASN A 1 125 ? 20.793 -2.918 1.812 1.00 48.31 103 ASN A CA 1
ATOM 787 C C . ASN A 1 125 ? 19.977 -1.778 1.259 1.00 48.64 103 ASN A C 1
ATOM 788 O O . ASN A 1 125 ? 20.163 -1.372 0.121 1.00 52.45 103 ASN A O 1
ATOM 793 N N . LEU A 1 126 ? 19.060 -1.269 2.072 1.00 55.63 104 LEU A N 1
ATOM 794 C CA . LEU A 1 126 ? 18.021 -0.378 1.568 1.00 52.28 104 LEU A CA 1
ATOM 795 C C . LEU A 1 126 ? 18.230 1.082 1.902 1.00 50.99 104 LEU A C 1
ATOM 796 O O . LEU A 1 126 ? 17.346 1.895 1.670 1.00 49.88 104 LEU A O 1
ATOM 801 N N . PHE A 1 127 ? 19.389 1.427 2.444 1.00 50.19 105 PHE A N 1
ATOM 802 C CA . PHE A 1 127 ? 19.662 2.827 2.680 1.00 53.45 105 PHE A CA 1
ATOM 803 C C . PHE A 1 127 ? 19.698 3.593 1.367 1.00 56.33 105 PHE A C 1
ATOM 804 O O . PHE A 1 127 ? 20.275 3.119 0.381 1.00 55.33 105 PHE A O 1
ATOM 812 N N . GLY A 1 128 ? 19.053 4.764 1.361 1.00 63.68 106 GLY A N 1
ATOM 813 C CA . GLY A 1 128 ? 18.993 5.636 0.184 1.00 49.67 106 GLY A CA 1
ATOM 814 C C . GLY A 1 128 ? 18.139 5.050 -0.925 1.00 57.81 106 GLY A C 1
ATOM 815 O O . GLY A 1 128 ? 18.151 5.535 -2.057 1.00 63.11 106 GLY A O 1
ATOM 816 N N . LEU A 1 129 ? 17.390 4.003 -0.604 1.00 53.52 107 LEU A N 1
ATOM 817 C CA . LEU A 1 129 ? 16.586 3.318 -1.612 1.00 56.43 107 LEU A CA 1
ATOM 818 C C . LEU A 1 129 ? 15.134 3.198 -1.183 1.00 53.15 107 LEU A C 1
ATOM 819 O O . LEU A 1 129 ? 14.781 3.510 -0.043 1.00 48.35 107 LEU A O 1
ATOM 824 N N . ASN A 1 130 ? 14.289 2.746 -2.100 1.00 55.60 108 ASN A N 1
ATOM 825 C CA . ASN A 1 130 ? 12.894 2.544 -1.762 1.00 59.00 108 ASN A CA 1
ATOM 826 C C . ASN A 1 130 ? 12.719 1.177 -1.146 1.00 60.68 108 ASN A C 1
ATOM 827 O O . ASN A 1 130 ? 13.464 0.248 -1.455 1.00 63.98 108 ASN A O 1
ATOM 832 N N . LEU A 1 131 ? 11.728 1.069 -0.269 1.00 60.13 109 LEU A N 1
ATOM 833 C CA . LEU A 1 131 ? 11.357 -0.189 0.355 1.00 53.52 109 LEU A CA 1
ATOM 834 C C . LEU A 1 131 ? 10.664 -1.078 -0.688 1.00 54.28 109 LEU A C 1
ATOM 835 O O . LEU A 1 131 ? 9.608 -0.728 -1.188 1.00 56.88 109 LEU A O 1
ATOM 840 N N . PRO A 1 132 ? 11.256 -2.233 -1.031 1.00 56.79 110 PRO A N 1
ATOM 841 C CA . PRO A 1 132 ? 10.581 -3.030 -2.052 1.00 56.68 110 PRO A CA 1
ATOM 842 C C . PRO A 1 132 ? 9.353 -3.727 -1.486 1.00 58.76 110 PRO A C 1
ATOM 843 O O . PRO A 1 132 ? 9.238 -3.900 -0.275 1.00 53.06 110 PRO A O 1
ATOM 847 N N . ALA A 1 133 ? 8.441 -4.128 -2.359 1.00 64.86 111 ALA A N 1
ATOM 848 C CA . ALA A 1 133 ? 7.299 -4.910 -1.924 1.00 65.37 111 ALA A CA 1
ATOM 849 C C . ALA A 1 133 ? 7.679 -6.378 -1.987 1.00 63.23 111 ALA A C 1
ATOM 850 O O . ALA A 1 133 ? 8.003 -6.901 -3.048 1.00 61.52 111 ALA A O 1
ATOM 852 N N . LEU A 1 134 ? 7.648 -7.042 -0.840 1.00 64.14 112 LEU A N 1
ATOM 853 C CA . LEU A 1 134 ? 8.114 -8.420 -0.759 1.00 57.62 112 LEU A CA 1
ATOM 854 C C . LEU A 1 134 ? 7.014 -9.459 -0.997 1.00 62.65 112 LEU A C 1
ATOM 855 O O . LEU A 1 134 ? 7.302 -10.651 -1.184 1.00 53.05 112 LEU A O 1
ATOM 860 N N . ASN A 1 135 ? 5.763 -9.005 -0.990 1.00 65.64 113 ASN A N 1
ATOM 861 C CA . ASN A 1 135 ? 4.618 -9.898 -1.135 1.00 69.79 113 ASN A CA 1
ATOM 862 C C . ASN A 1 135 ? 4.423 -10.339 -2.584 1.00 66.66 113 ASN A C 1
ATOM 863 O O . ASN A 1 135 ? 3.923 -11.430 -2.844 1.00 78.08 113 ASN A O 1
ATOM 868 N N . THR A 1 136 ? 4.823 -9.494 -3.526 1.00 64.78 114 THR A N 1
ATOM 869 C CA . THR A 1 136 ? 4.634 -9.795 -4.943 1.00 58.57 114 THR A CA 1
ATOM 870 C C . THR A 1 136 ? 5.148 -11.190 -5.297 1.00 58.06 114 THR A C 1
ATOM 871 O O . THR A 1 136 ? 6.090 -11.684 -4.678 1.00 53.38 114 THR A O 1
ATOM 875 N N . PRO A 1 137 ? 4.527 -11.834 -6.300 1.00 58.76 115 PRO A N 1
ATOM 876 C CA . PRO A 1 137 ? 4.871 -13.218 -6.640 1.00 57.56 115 PRO A CA 1
ATOM 877 C C . PRO A 1 137 ? 6.359 -13.436 -6.937 1.00 56.64 115 PRO A C 1
ATOM 878 O O . PRO A 1 137 ? 6.937 -14.423 -6.486 1.00 53.72 115 PRO A O 1
ATOM 882 N N . ASP A 1 138 ? 6.970 -12.525 -7.685 1.00 60.37 116 ASP A N 1
ATOM 883 C CA . ASP A 1 138 ? 8.391 -12.624 -8.026 1.00 59.40 116 ASP A CA 1
ATOM 884 C C . ASP A 1 138 ? 9.290 -12.596 -6.787 1.00 56.28 116 ASP A C 1
ATOM 885 O O . ASP A 1 138 ? 10.289 -13.303 -6.724 1.00 48.54 116 ASP A O 1
ATOM 890 N N . TRP A 1 139 ? 8.941 -11.765 -5.810 1.00 53.62 117 TRP A N 1
ATOM 891 C CA . TRP A 1 139 ? 9.690 -11.707 -4.558 1.00 52.93 117 TRP A CA 1
ATOM 892 C C . TRP A 1 139 ? 9.532 -12.979 -3.757 1.00 50.12 117 TRP A C 1
ATOM 893 O O . TRP A 1 139 ? 10.508 -13.499 -3.221 1.00 50.67 117 TRP A O 1
ATOM 904 N N . GLN A 1 140 ? 8.295 -13.470 -3.684 1.00 46.73 118 GLN A N 1
ATOM 905 C CA . GLN A 1 140 ? 7.990 -14.708 -2.983 1.00 47.98 118 GLN A CA 1
ATOM 906 C C . GLN A 1 140 ? 8.773 -15.869 -3.587 1.00 53.71 118 GLN A C 1
ATOM 907 O O . GLN A 1 140 ? 9.255 -16.753 -2.870 1.00 48.50 118 GLN A O 1
ATOM 913 N N . LYS A 1 141 ? 8.903 -15.869 -4.911 1.00 49.10 119 LYS A N 1
ATOM 914 C CA . LYS A 1 141 ? 9.610 -16.965 -5.561 1.00 50.05 119 LYS A CA 1
ATOM 915 C C . LYS A 1 141 ? 11.101 -16.964 -5.235 1.00 49.36 119 LYS A C 1
ATOM 916 O O . LYS A 1 141 ? 11.675 -17.993 -4.867 1.00 49.24 119 LYS A O 1
ATOM 922 N N . PHE A 1 142 ? 11.727 -15.807 -5.404 1.00 50.94 120 PHE A N 1
ATOM 923 C CA . PHE A 1 142 ? 13.107 -15.617 -4.983 1.00 48.08 120 PHE A CA 1
ATOM 924 C C . PHE A 1 142 ? 13.267 -16.134 -3.564 1.00 42.51 120 PHE A C 1
ATOM 925 O O . PHE A 1 142 ? 14.131 -16.960 -3.280 1.00 49.61 120 PHE A O 1
ATOM 933 N N . LEU A 1 143 ? 12.406 -15.644 -2.676 1.00 43.54 121 LEU A N 1
ATOM 934 C CA . LEU A 1 143 ? 12.526 -15.928 -1.254 1.00 46.06 121 LEU A CA 1
ATOM 935 C C . LEU A 1 143 ? 12.336 -17.387 -0.924 1.00 43.59 121 LEU A C 1
ATOM 936 O O . LEU A 1 143 ? 13.034 -17.910 -0.075 1.00 39.70 121 LEU A O 1
ATOM 941 N N . ARG A 1 144 ? 11.387 -18.048 -1.583 1.00 40.91 122 ARG A N 1
ATOM 942 C CA . ARG A 1 144 ? 11.233 -19.489 -1.391 1.00 42.95 122 ARG A CA 1
ATOM 943 C C . ARG A 1 144 ? 12.507 -20.218 -1.807 1.00 41.39 122 ARG A C 1
ATOM 944 O O . ARG A 1 144 ? 12.902 -21.216 -1.204 1.00 37.63 122 ARG A O 1
ATOM 952 N N . ASN A 1 145 ? 13.168 -19.696 -2.835 1.00 43.47 123 ASN A N 1
ATOM 953 C CA . ASN A 1 145 ? 14.439 -20.266 -3.267 1.00 47.25 123 ASN A CA 1
ATOM 954 C C . ASN A 1 145 ? 15.550 -20.142 -2.225 1.00 47.65 123 ASN A C 1
ATOM 955 O O . ASN A 1 145 ? 16.232 -21.123 -1.924 1.00 48.73 123 ASN A O 1
ATOM 960 N N . VAL A 1 146 ? 15.725 -18.931 -1.690 1.00 47.58 124 VAL A N 1
ATOM 961 C CA . VAL A 1 146 ? 16.659 -18.684 -0.594 1.00 44.58 124 VAL A CA 1
ATOM 962 C C . VAL A 1 146 ? 16.367 -19.615 0.592 1.00 42.01 124 VAL A C 1
ATOM 963 O O . VAL A 1 146 ? 17.273 -20.195 1.189 1.00 38.04 124 VAL A O 1
ATOM 967 N N . GLU A 1 147 ? 15.096 -19.716 0.959 1.00 42.53 125 GLU A N 1
ATOM 968 C CA . GLU A 1 147 ? 14.693 -20.634 2.023 1.00 46.78 125 GLU A CA 1
ATOM 969 C C . GLU A 1 147 ? 15.185 -22.069 1.743 1.00 50.78 125 GLU A C 1
ATOM 970 O O . GLU A 1 147 ? 15.779 -22.715 2.606 1.00 48.47 125 GLU A O 1
ATOM 976 N N . SER A 1 148 ? 14.944 -22.544 0.523 1.00 44.95 126 SER A N 1
ATOM 977 C CA . SER A 1 148 ? 15.364 -23.875 0.098 1.00 51.75 126 SER A CA 1
ATOM 978 C C . SER A 1 148 ? 16.855 -24.078 0.224 1.00 47.45 126 SER A C 1
ATOM 979 O O . SER A 1 148 ? 17.311 -25.190 0.467 1.00 52.38 126 SER A O 1
ATOM 982 N N . LEU A 1 149 ? 17.612 -23.003 0.048 1.00 52.67 127 LEU A N 1
ATOM 983 C CA . LEU A 1 149 ? 19.066 -2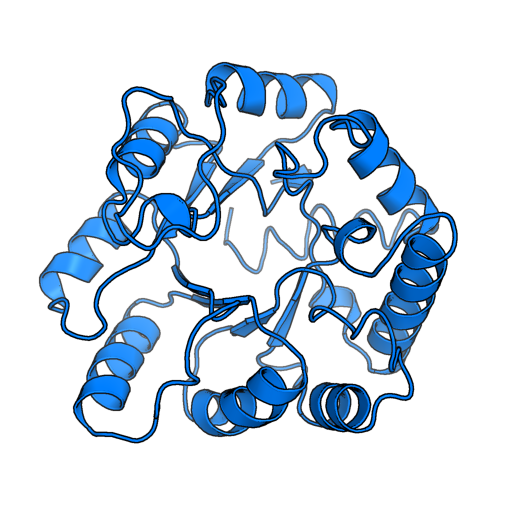3.093 0.043 1.00 52.33 127 LEU A CA 1
ATOM 984 C C . LEU A 1 149 ? 19.678 -22.972 1.436 1.00 54.39 127 LEU A C 1
ATOM 985 O O . LEU A 1 149 ? 20.900 -23.061 1.590 1.00 46.16 127 LEU A O 1
ATOM 990 N N . ASN A 1 150 ? 18.839 -22.774 2.446 1.00 43.08 128 ASN A N 1
ATOM 991 C CA . ASN A 1 150 ? 19.332 -22.680 3.816 1.00 41.20 128 ASN A CA 1
ATOM 992 C C . ASN A 1 150 ? 20.149 -21.425 3.991 1.00 52.00 128 ASN A C 1
ATOM 993 O O . ASN A 1 150 ? 20.906 -21.290 4.945 1.00 49.11 128 ASN A O 1
ATOM 998 N N . TRP A 1 151 ? 19.996 -20.511 3.043 1.00 52.35 129 TRP A N 1
ATOM 999 C CA . TRP A 1 151 ? 20.660 -19.233 3.096 1.00 44.66 129 TRP A CA 1
ATOM 1000 C C . TRP A 1 151 ? 19.983 -18.356 4.116 1.00 47.73 129 TRP A C 1
ATOM 1001 O O . TRP A 1 151 ? 18.812 -18.543 4.419 1.00 46.91 129 TRP A O 1
ATOM 1012 N N . GLN A 1 152 ? 20.716 -17.381 4.635 1.00 47.66 130 GLN A N 1
ATOM 1013 C CA . GLN A 1 152 ? 20.116 -16.364 5.485 1.00 40.59 130 GLN A CA 1
ATOM 1014 C C . GLN A 1 152 ? 19.711 -15.136 4.634 1.00 48.32 130 GLN A C 1
ATOM 1015 O O . GLN A 1 152 ? 20.184 -14.953 3.493 1.00 39.39 130 GLN A O 1
ATOM 1021 N N . VAL A 1 153 ? 18.826 -14.308 5.183 1.00 39.81 131 VAL A N 1
ATOM 1022 C CA . VAL A 1 153 ? 18.547 -12.987 4.620 1.00 40.97 131 VAL A CA 1
ATOM 1023 C C . VAL A 1 153 ? 19.018 -11.880 5.578 1.00 40.40 131 VAL A C 1
ATOM 1024 O O . VAL A 1 153 ? 18.510 -11.755 6.695 1.00 43.41 131 VAL A O 1
ATOM 1028 N N . GLU A 1 154 ? 19.993 -11.091 5.123 1.00 40.57 132 GLU A N 1
ATOM 1029 C CA . GLU A 1 154 ? 20.595 -10.009 5.908 1.00 36.55 132 GLU A CA 1
ATOM 1030 C C . GLU A 1 154 ? 19.976 -8.663 5.538 1.00 43.38 132 GLU A C 1
ATOM 1031 O O . GLU A 1 154 ? 19.807 -8.350 4.354 1.00 38.96 132 GLU A O 1
ATOM 1037 N N . LEU A 1 155 ? 19.631 -7.866 6.548 1.00 38.39 133 LEU A N 1
ATOM 1038 C CA . LEU A 1 155 ? 19.046 -6.545 6.304 1.00 48.71 133 LEU A CA 1
ATOM 1039 C C . LEU A 1 155 ? 19.941 -5.424 6.807 1.00 47.63 133 LEU A C 1
ATOM 1040 O O . LEU A 1 155 ? 20.454 -5.465 7.927 1.00 46.91 133 LEU A O 1
ATOM 1045 N N . HIS A 1 156 ? 20.126 -4.422 5.964 1.00 44.74 134 HIS A N 1
ATOM 1046 C CA . HIS A 1 156 ? 20.667 -3.171 6.420 1.00 48.49 134 HIS A CA 1
ATOM 1047 C C . HIS A 1 156 ? 19.651 -2.118 6.029 1.00 48.08 134 HIS A C 1
ATOM 1048 O O . HIS A 1 156 ? 19.426 -1.881 4.847 1.00 49.72 134 HIS A O 1
ATOM 1055 N N . ALA A 1 157 ? 19.019 -1.511 7.029 1.00 42.89 135 ALA A N 1
ATOM 1056 C CA . ALA A 1 157 ? 17.878 -0.658 6.777 1.00 43.04 135 ALA A CA 1
ATOM 1057 C C . ALA A 1 157 ? 17.471 0.118 8.019 1.00 49.35 135 ALA A C 1
ATOM 1058 O O . ALA A 1 157 ? 17.739 -0.307 9.142 1.00 45.66 135 ALA A O 1
ATOM 1060 N N . PRO A 1 158 ? 16.813 1.269 7.814 1.00 49.51 136 PRO A N 1
ATOM 1061 C CA . PRO A 1 158 ? 16.315 2.089 8.905 1.00 43.64 136 PRO A CA 1
ATOM 1062 C C . PRO A 1 158 ? 15.099 1.443 9.562 1.00 48.47 136 PRO A C 1
ATOM 1063 O O . PRO A 1 158 ? 14.329 0.737 8.893 1.00 41.98 136 PRO A O 1
ATOM 1067 N N . PRO A 1 159 ? 14.916 1.700 10.869 1.00 44.49 137 PRO A N 1
ATOM 1068 C CA . PRO A 1 159 ? 13.820 1.103 11.611 1.00 42.62 137 PRO A CA 1
ATOM 1069 C C . PRO A 1 159 ? 12.455 1.253 10.922 1.00 47.92 137 PRO A C 1
ATOM 1070 O O . PRO A 1 159 ? 11.638 0.332 10.974 1.00 50.19 137 PRO A O 1
ATOM 1074 N N . LYS A 1 160 ? 12.223 2.380 10.260 1.00 42.79 138 LYS A N 1
ATOM 1075 C CA . LYS A 1 160 ? 10.970 2.584 9.552 1.00 46.95 138 LYS A CA 1
ATOM 1076 C C . LYS A 1 160 ? 10.792 1.562 8.426 1.00 48.04 138 LYS A C 1
ATOM 1077 O O . LYS A 1 160 ? 9.675 1.278 8.010 1.00 46.22 138 LYS A O 1
ATOM 1083 N N . TYR A 1 161 ? 11.905 1.010 7.950 1.00 47.02 139 TYR A N 1
ATOM 1084 C CA . TYR A 1 161 ? 11.884 0.022 6.887 1.00 42.48 139 TYR A CA 1
ATOM 1085 C C . TYR A 1 161 ? 11.799 -1.374 7.492 1.00 53.80 139 TYR A C 1
ATOM 1086 O O . TYR A 1 161 ? 11.063 -2.247 6.991 1.00 45.43 139 TYR A O 1
ATOM 1095 N N . LEU A 1 162 ? 12.551 -1.580 8.574 1.00 46.90 140 LEU A N 1
ATOM 1096 C CA . LEU A 1 162 ? 12.575 -2.877 9.252 1.00 48.67 140 LEU A CA 1
ATOM 1097 C C . LEU A 1 162 ? 11.195 -3.264 9.767 1.00 47.65 140 LEU A C 1
ATOM 1098 O O . LEU A 1 162 ? 10.807 -4.429 9.682 1.00 49.86 140 LEU A O 1
ATOM 1103 N N . VAL A 1 163 ? 10.462 -2.293 10.312 1.00 52.92 141 VAL A N 1
ATOM 1104 C CA . VAL A 1 163 ? 9.118 -2.545 10.837 1.00 46.63 141 VAL A CA 1
ATOM 1105 C C . VAL A 1 163 ? 8.192 -3.094 9.739 1.00 48.45 141 VAL A C 1
ATOM 1106 O O . VAL A 1 163 ? 7.202 -3.790 10.010 1.00 43.24 141 VAL A O 1
ATOM 1110 N N . GLN A 1 164 ? 8.555 -2.781 8.500 1.00 47.82 142 GLN A N 1
ATOM 1111 C CA . GLN A 1 164 ? 7.812 -3.154 7.305 1.00 51.77 142 GLN A CA 1
ATOM 1112 C C . GLN A 1 164 ? 8.203 -4.527 6.796 1.00 48.86 142 GLN A C 1
ATOM 1113 O O . GLN A 1 164 ? 7.372 -5.289 6.296 1.00 49.72 142 GLN A O 1
ATOM 1119 N N . LEU A 1 165 ? 9.495 -4.820 6.897 1.00 52.08 143 LEU A N 1
ATOM 1120 C CA . LEU A 1 165 ? 10.078 -6.013 6.294 1.00 51.95 143 LEU A CA 1
ATOM 1121 C C . LEU A 1 165 ? 9.887 -7.279 7.113 1.00 50.93 143 LEU A C 1
ATOM 1122 O O . LEU A 1 165 ? 9.558 -8.335 6.571 1.00 47.54 143 LEU A O 1
ATOM 1127 N N . LEU A 1 166 ? 10.108 -7.174 8.415 1.00 50.45 144 LEU A N 1
ATOM 1128 C CA . LEU A 1 166 ? 10.064 -8.348 9.271 1.00 54.75 144 LEU A CA 1
ATOM 1129 C C . LEU A 1 166 ? 8.748 -9.113 9.119 1.00 51.14 144 LEU A C 1
ATOM 1130 O O . LEU A 1 166 ? 8.751 -10.345 9.007 1.00 57.14 144 LEU A O 1
ATOM 1135 N N . PRO A 1 167 ? 7.614 -8.392 9.129 1.00 51.18 145 PRO A N 1
ATOM 1136 C CA . PRO A 1 167 ? 6.324 -9.070 9.006 1.00 52.21 145 PRO A CA 1
ATOM 1137 C C . PRO A 1 167 ? 6.233 -9.938 7.757 1.00 46.60 145 PRO A C 1
ATOM 1138 O O . PRO A 1 167 ? 5.692 -11.029 7.818 1.00 46.67 145 PRO A O 1
ATOM 1142 N N . GLN A 1 168 ? 6.761 -9.460 6.637 1.00 48.39 146 GLN A N 1
ATOM 1143 C CA . GLN A 1 168 ? 6.778 -10.252 5.400 1.00 50.26 146 GLN A CA 1
ATOM 1144 C C . GLN A 1 168 ? 7.737 -11.441 5.470 1.00 54.20 146 GLN A C 1
ATOM 1145 O O . GLN A 1 168 ? 7.442 -12.550 4.977 1.00 49.12 146 GLN A O 1
ATOM 1151 N N . LEU A 1 169 ? 8.882 -11.206 6.100 1.00 42.07 147 LEU A N 1
ATOM 1152 C CA . LEU A 1 169 ? 9.885 -12.238 6.234 1.00 42.63 147 LEU A CA 1
ATOM 1153 C C . LEU A 1 169 ? 9.442 -13.293 7.265 1.00 52.89 147 LEU A C 1
ATOM 1154 O O . LEU A 1 169 ? 9.954 -14.416 7.276 1.00 48.55 147 LEU A O 1
ATOM 1159 N N . ASN A 1 170 ? 8.463 -12.946 8.103 1.00 40.10 148 ASN A N 1
ATOM 1160 C CA . ASN A 1 170 ? 7.928 -13.907 9.080 1.00 52.54 148 ASN A CA 1
ATOM 1161 C C . ASN A 1 170 ? 7.465 -15.215 8.456 1.00 48.56 148 ASN A C 1
ATOM 1162 O O . ASN A 1 170 ? 7.361 -16.239 9.143 1.00 51.00 148 ASN A O 1
ATOM 1167 N N . GLU A 1 171 ? 7.189 -15.168 7.154 1.00 44.63 149 GLU A N 1
ATOM 1168 C CA . GLU A 1 171 ? 6.574 -16.275 6.433 1.00 38.95 149 GLU A CA 1
ATOM 1169 C C . GLU A 1 171 ? 7.542 -17.318 5.868 1.00 45.60 149 GLU A C 1
ATOM 1170 O O . GLU A 1 171 ? 7.129 -18.210 5.138 1.00 41.00 149 GLU A O 1
ATOM 1176 N N . TYR A 1 172 ? 8.820 -17.211 6.205 1.00 40.35 150 TYR A N 1
ATOM 1177 C CA . TYR A 1 172 ? 9.827 -18.084 5.630 1.00 41.84 150 TYR A CA 1
ATOM 1178 C C . TYR A 1 172 ? 10.652 -18.658 6.752 1.00 37.61 150 TYR A C 1
ATOM 1179 O O . TYR A 1 172 ? 10.804 -18.032 7.786 1.00 40.66 150 TYR A O 1
ATOM 1188 N N . SER A 1 173 ? 11.250 -19.807 6.525 1.00 49.13 151 SER A N 1
ATOM 1189 C CA . SER A 1 173 ? 12.002 -20.514 7.543 1.00 51.42 151 SER A CA 1
ATOM 1190 C C . SER A 1 173 ? 13.434 -20.072 7.727 1.00 48.16 151 SER A C 1
ATOM 1191 O O . SER A 1 173 ? 14.122 -20.599 8.569 1.00 50.01 151 SER A O 1
ATOM 1194 N N . PHE A 1 174 ? 13.899 -19.145 6.916 1.00 38.43 152 PHE A N 1
ATOM 1195 C CA . PHE A 1 174 ? 15.302 -18.719 7.024 1.00 41.91 152 PHE A CA 1
ATOM 1196 C C . PHE A 1 174 ? 15.609 -17.798 8.196 1.00 46.65 152 PHE A C 1
ATOM 1197 O O . PHE A 1 174 ? 14.730 -17.127 8.746 1.00 56.36 152 PHE A O 1
ATOM 1205 N N . ASP A 1 175 ? 16.881 -17.776 8.567 1.00 52.31 153 ASP A N 1
ATOM 1206 C CA . ASP A 1 175 ? 17.393 -16.811 9.524 1.00 51.67 153 ASP A CA 1
ATOM 1207 C C . ASP A 1 175 ? 17.317 -15.415 8.928 1.00 48.40 153 ASP A C 1
ATOM 1208 O O . ASP A 1 175 ? 17.631 -15.218 7.756 1.00 45.81 153 ASP A O 1
ATOM 1213 N N . VAL A 1 176 ? 16.886 -14.448 9.725 1.00 42.84 154 VAL A N 1
ATOM 1214 C CA . VAL A 1 176 ? 16.946 -13.054 9.294 1.00 37.65 154 VAL A CA 1
ATOM 1215 C C . VAL A 1 176 ? 17.948 -12.299 10.164 1.00 43.34 154 VAL A C 1
ATOM 1216 O O . VAL A 1 176 ? 17.886 -12.320 11.394 1.00 38.24 154 VAL A O 1
ATOM 1220 N N . VAL A 1 177 ? 18.891 -11.642 9.515 1.00 37.19 155 VAL A N 1
ATOM 1221 C CA . VAL A 1 177 ? 20.009 -11.045 10.223 1.00 43.44 155 VAL A CA 1
ATOM 1222 C C . VAL A 1 177 ? 19.933 -9.542 10.072 1.00 42.93 155 VAL A C 1
ATOM 1223 O O . VAL A 1 177 ? 19.779 -9.038 8.966 1.00 48.69 155 VAL A O 1
ATOM 1227 N N . ILE A 1 178 ? 20.001 -8.819 11.182 1.00 47.63 156 ILE A N 1
ATOM 1228 C CA . ILE A 1 178 ? 19.857 -7.370 11.101 1.00 46.47 156 ILE A CA 1
ATOM 1229 C C . ILE A 1 178 ? 21.172 -6.653 11.376 1.00 44.26 156 ILE A C 1
ATOM 1230 O O . ILE A 1 178 ? 21.763 -6.838 12.430 1.00 42.89 156 ILE A O 1
ATOM 1235 N N . ASP A 1 179 ? 21.611 -5.845 10.406 1.00 44.66 157 ASP A N 1
ATOM 1236 C CA . ASP A 1 179 ? 22.883 -5.124 10.452 1.00 47.72 157 ASP A CA 1
ATOM 1237 C C . ASP A 1 179 ? 22.917 -3.986 11.474 1.00 46.11 157 ASP A C 1
ATOM 1238 O O . ASP A 1 179 ? 21.946 -3.248 11.619 1.00 46.29 157 ASP A O 1
ATOM 1243 N N . HIS A 1 180 ? 24.049 -3.865 12.172 1.00 46.29 158 HIS A N 1
ATOM 1244 C CA . HIS A 1 180 ? 24.378 -2.698 13.009 1.00 38.63 158 HIS A CA 1
ATOM 1245 C C . HIS A 1 180 ? 23.273 -2.254 13.981 1.00 42.78 158 HIS A C 1
ATOM 1246 O O . HIS A 1 180 ? 22.698 -1.166 13.840 1.00 48.52 158 HIS A O 1
ATOM 1253 N N . PHE A 1 181 ? 22.998 -3.103 14.972 1.00 44.51 159 PHE A N 1
ATOM 1254 C CA . PHE A 1 181 ? 21.988 -2.842 16.003 1.00 48.18 159 PHE A CA 1
ATOM 1255 C C . PHE A 1 181 ? 20.611 -2.460 15.478 1.00 47.99 159 PHE A C 1
ATOM 1256 O O . PHE A 1 181 ? 19.766 -2.023 16.259 1.00 46.58 159 PHE A O 1
ATOM 1264 N N . GLY A 1 182 ? 20.380 -2.629 14.176 1.00 46.77 160 GLY A N 1
ATOM 1265 C CA . GLY A 1 182 ? 19.108 -2.232 13.574 1.00 44.59 160 GLY A CA 1
ATOM 1266 C C . GLY A 1 182 ? 19.092 -0.755 13.228 1.00 45.48 160 GLY A C 1
ATOM 1267 O O . GLY A 1 182 ? 18.028 -0.159 13.039 1.00 44.14 160 GLY A O 1
ATOM 1268 N N . ARG A 1 183 ? 20.282 -0.163 13.163 1.00 45.53 161 ARG A N 1
ATOM 1269 C CA . ARG A 1 183 ? 20.461 1.226 12.697 1.00 47.89 161 ARG A CA 1
ATOM 1270 C C . ARG A 1 183 ? 19.555 2.226 13.398 1.00 47.27 161 ARG A C 1
ATOM 1271 O O . ARG A 1 183 ? 18.865 3.022 12.755 1.00 45.57 161 ARG A O 1
ATOM 1279 N N . VAL A 1 184 ? 19.573 2.177 14.727 1.00 51.85 162 VAL A N 1
ATOM 1280 C CA . VAL A 1 184 ? 18.781 3.086 15.543 1.00 55.42 162 VAL A CA 1
ATOM 1281 C C . VAL A 1 184 ? 18.880 4.488 14.953 1.00 48.47 162 VAL A C 1
ATOM 1282 O O . VAL A 1 184 ? 19.966 4.912 14.556 1.00 50.80 162 VAL A O 1
ATOM 1286 N N . ASP A 1 185 ? 17.758 5.196 14.854 1.00 54.20 163 ASP A N 1
ATOM 1287 C CA . ASP A 1 185 ? 17.825 6.557 14.323 1.00 59.15 163 ASP A CA 1
ATOM 1288 C C . ASP A 1 185 ? 18.762 7.431 15.136 1.00 53.61 163 ASP A C 1
ATOM 1289 O O . ASP A 1 185 ? 18.683 7.476 16.371 1.00 47.16 163 ASP A O 1
ATOM 1294 N N . PRO A 1 186 ? 19.647 8.151 14.443 1.00 53.13 164 PRO A N 1
ATOM 1295 C CA . PRO A 1 186 ? 20.549 9.044 15.168 1.00 57.71 164 PRO A CA 1
ATOM 1296 C C . PRO A 1 186 ? 19.780 10.060 16.022 1.00 58.11 164 PRO A C 1
ATOM 1297 O O . PRO A 1 186 ? 20.212 10.383 17.127 1.00 53.97 164 PRO A O 1
ATOM 1301 N N . VAL A 1 187 ? 18.638 10.530 15.518 1.00 52.92 165 VAL A N 1
ATOM 1302 C CA . VAL A 1 187 ? 17.860 11.568 16.191 1.00 54.54 165 VAL A CA 1
ATOM 1303 C C . VAL A 1 187 ? 16.796 11.011 17.131 1.00 57.92 165 VAL A C 1
ATOM 1304 O O . VAL A 1 187 ? 16.770 11.341 18.319 1.00 54.46 165 VAL A O 1
ATOM 1308 N N . LYS A 1 188 ? 15.924 10.160 16.601 1.00 55.34 166 LYS A N 1
ATOM 1309 C CA . LYS A 1 188 ? 14.792 9.639 17.366 1.00 52.37 166 LYS A CA 1
ATOM 1310 C C . LYS A 1 188 ? 15.216 8.620 18.432 1.00 51.61 166 LYS A C 1
ATOM 1311 O O . LYS A 1 188 ? 14.493 8.390 19.406 1.00 57.03 166 LYS A O 1
ATOM 1317 N N . GLY A 1 189 ? 16.387 8.011 18.249 1.00 45.89 167 GLY A N 1
ATOM 1318 C CA . GLY A 1 189 ? 16.960 7.116 19.263 1.00 42.64 167 GLY A CA 1
ATOM 1319 C C . GLY A 1 189 ? 16.185 5.835 19.563 1.00 45.20 167 GLY A C 1
ATOM 1320 O O . GLY A 1 189 ? 15.354 5.367 18.766 1.00 48.66 167 GLY A O 1
ATOM 1321 N N . ILE A 1 190 ? 16.481 5.268 20.726 1.00 52.74 168 ILE A N 1
ATOM 1322 C CA . ILE A 1 190 ? 15.868 4.035 21.206 1.00 57.74 168 ILE A CA 1
ATOM 1323 C C . ILE A 1 190 ? 14.352 4.134 21.308 1.00 55.01 168 ILE A C 1
ATOM 1324 O O . ILE A 1 190 ? 13.639 3.223 20.893 1.00 56.66 168 ILE A O 1
ATOM 1329 N N . GLU A 1 191 ? 13.867 5.240 21.868 1.00 56.03 169 GLU A N 1
ATOM 1330 C CA . GLU A 1 191 ? 12.431 5.452 22.071 1.00 45.93 169 GLU A CA 1
ATOM 1331 C C . GLU A 1 191 ? 11.710 5.743 20.755 1.00 51.47 169 GLU A C 1
ATOM 1332 O O . GLU A 1 191 ? 10.484 5.869 20.708 1.00 43.91 169 GLU A O 1
ATOM 1338 N N . ASP A 1 192 ? 12.460 5.867 19.671 1.00 50.34 170 ASP A N 1
ATOM 1339 C CA . ASP A 1 192 ? 11.806 5.995 18.381 1.00 52.08 170 ASP A CA 1
ATOM 1340 C C . ASP A 1 192 ? 10.734 4.894 18.223 1.00 58.52 170 ASP A C 1
ATOM 1341 O O . ASP A 1 192 ? 11.058 3.702 18.217 1.00 62.20 170 ASP A O 1
ATOM 1346 N N . PRO A 1 193 ? 9.450 5.285 18.115 1.00 54.59 171 PRO A N 1
ATOM 1347 C CA . PRO A 1 193 ? 8.377 4.293 17.946 1.00 55.85 171 PRO A CA 1
ATOM 1348 C C . PRO A 1 193 ? 8.721 3.217 16.916 1.00 50.35 171 PRO A C 1
ATOM 1349 O O . PRO A 1 193 ? 8.415 2.051 17.123 1.00 55.64 171 PRO A O 1
ATOM 1353 N N . ASP A 1 194 ? 9.343 3.595 15.810 1.00 50.98 172 ASP A N 1
ATOM 1354 C CA . ASP A 1 194 ? 9.704 2.592 14.818 1.00 52.61 172 ASP A CA 1
ATOM 1355 C C . ASP A 1 194 ? 10.688 1.589 15.389 1.00 49.03 172 ASP A C 1
ATOM 1356 O O . ASP A 1 194 ? 10.671 0.420 15.022 1.00 46.60 172 ASP A O 1
ATOM 1361 N N . TYR A 1 195 ? 11.582 2.046 16.257 1.00 47.60 173 TYR A N 1
ATOM 1362 C CA . TYR A 1 195 ? 12.543 1.122 16.819 1.00 48.35 173 TYR A CA 1
ATOM 1363 C C . TYR A 1 195 ? 11.853 0.196 17.805 1.00 50.38 173 TYR A C 1
ATOM 1364 O O . TYR A 1 195 ? 12.174 -1.002 17.891 1.00 43.98 173 TYR A O 1
ATOM 1373 N N . GLN A 1 196 ? 10.908 0.763 18.555 1.00 47.83 174 GLN A N 1
ATOM 1374 C CA . GLN A 1 196 ? 10.160 0.004 19.531 1.00 43.13 174 GLN A CA 1
ATOM 1375 C C . GLN A 1 196 ? 9.345 -1.066 18.824 1.00 40.40 174 GLN A C 1
ATOM 1376 O O . GLN A 1 196 ? 9.286 -2.203 19.278 1.00 45.23 174 GLN A O 1
ATOM 1382 N N . LYS A 1 197 ? 8.699 -0.700 17.723 1.00 40.87 175 LYS A N 1
ATOM 1383 C CA . LYS A 1 197 ? 7.913 -1.672 16.979 1.00 40.83 175 LYS A CA 1
ATOM 1384 C C . LYS A 1 197 ? 8.832 -2.781 16.487 1.00 47.16 175 LYS A C 1
ATOM 1385 O O . LYS A 1 197 ? 8.540 -3.971 16.652 1.00 54.60 175 LYS A O 1
ATOM 1391 N N . PHE A 1 198 ? 9.955 -2.375 15.896 1.00 46.96 176 PHE A N 1
ATOM 1392 C CA . PHE A 1 198 ? 10.985 -3.298 15.407 1.00 49.87 176 PHE A CA 1
ATOM 1393 C C . PHE A 1 198 ? 11.337 -4.336 16.461 1.00 48.21 176 PHE A C 1
ATOM 1394 O O . PHE A 1 198 ? 11.306 -5.536 16.199 1.00 51.58 176 PHE A O 1
ATOM 1402 N N . LEU A 1 199 ? 11.640 -3.859 17.666 1.00 49.39 177 LEU A N 1
ATOM 1403 C CA . LEU A 1 199 ? 12.002 -4.721 18.778 1.00 49.12 177 LEU A CA 1
ATOM 1404 C C . LEU A 1 199 ? 10.909 -5.741 19.079 1.00 53.43 177 LEU A C 1
ATOM 1405 O O . LEU A 1 199 ? 11.194 -6.907 19.336 1.00 53.27 177 LEU A O 1
ATOM 1410 N N . SER A 1 200 ? 9.659 -5.297 19.066 1.00 43.25 178 SER A N 1
ATOM 1411 C CA . SER A 1 200 ? 8.550 -6.190 19.376 1.00 46.70 178 SER A CA 1
ATOM 1412 C C . SER A 1 200 ? 8.378 -7.266 18.291 1.00 48.57 178 SER A C 1
ATOM 1413 O O . SER A 1 200 ? 7.809 -8.333 18.535 1.00 50.58 178 SER A O 1
ATOM 1416 N N . LEU A 1 201 ? 8.873 -6.981 17.094 1.00 44.58 179 LEU A N 1
ATOM 1417 C CA . LEU A 1 201 ? 8.678 -7.878 15.951 1.00 44.39 179 LEU A CA 1
ATOM 1418 C C . LEU A 1 201 ? 9.717 -8.977 15.944 1.00 43.50 179 LEU A C 1
ATOM 1419 O O . LEU A 1 201 ? 9.602 -9.955 15.199 1.00 42.76 179 LEU A O 1
ATOM 1424 N N . LEU A 1 202 ? 10.748 -8.800 16.761 1.00 44.82 180 LEU A N 1
ATOM 1425 C CA . LEU A 1 202 ? 11.835 -9.760 16.809 1.00 51.35 180 LEU A CA 1
ATOM 1426 C C . LEU A 1 202 ? 11.344 -11.083 17.376 1.00 55.07 180 LEU A C 1
ATOM 1427 O O . LEU A 1 202 ? 10.615 -11.113 18.384 1.00 56.68 180 LEU A O 1
ATOM 1432 N N . ASN A 1 203 ? 11.745 -12.174 16.731 1.00 52.01 181 ASN A N 1
ATOM 1433 C CA . ASN A 1 203 ? 11.392 -13.504 17.223 1.00 51.77 181 ASN A CA 1
ATOM 1434 C C . ASN A 1 203 ? 12.640 -14.313 17.515 1.00 51.83 181 ASN A C 1
ATOM 1435 O O . ASN A 1 203 ? 13.507 -14.464 16.653 1.00 47.98 181 ASN A O 1
ATOM 1440 N N . VAL A 1 204 ? 12.722 -14.886 18.693 1.00 50.63 182 VAL A N 1
ATOM 1441 C CA . VAL A 1 204 ? 13.928 -15.558 19.096 1.00 51.42 182 VAL A CA 1
ATOM 1442 C C . VAL A 1 204 ? 14.204 -16.729 18.165 1.00 53.06 182 VAL A C 1
ATOM 1443 O O . VAL A 1 204 ? 15.305 -17.207 18.080 1.00 51.15 182 VAL A O 1
ATOM 1447 N N . LYS A 1 205 ? 13.180 -17.198 17.487 1.00 48.81 183 LYS A N 1
ATOM 1448 C CA . LYS A 1 205 ? 13.301 -18.388 16.637 1.00 55.54 183 LYS A CA 1
ATOM 1449 C C . LYS A 1 205 ? 13.762 -18.068 15.224 1.00 52.11 183 LYS A C 1
ATOM 1450 O O . LYS A 1 205 ? 13.970 -18.980 14.423 1.00 47.71 183 LYS A O 1
ATOM 1456 N N . GLN A 1 206 ? 13.900 -16.785 14.899 1.00 52.00 184 GLN A N 1
ATOM 1457 C CA . GLN A 1 206 ? 14.254 -16.427 13.524 1.00 53.80 184 GLN A CA 1
ATOM 1458 C C . GLN A 1 206 ? 15.277 -15.321 13.337 1.00 51.67 184 GLN A C 1
ATOM 1459 O O . GLN A 1 206 ? 16.053 -15.350 12.373 1.00 50.98 184 GLN A O 1
ATOM 1465 N N . HIS A 1 207 ? 15.265 -14.336 14.225 1.00 41.54 185 HIS A N 1
ATOM 1466 C CA . HIS A 1 207 ? 16.058 -13.131 13.993 1.00 47.57 185 HIS A CA 1
ATOM 1467 C C . HIS A 1 207 ? 17.378 -13.111 14.728 1.00 44.99 185 HIS A C 1
ATOM 1468 O O . HIS A 1 207 ? 17.457 -13.567 15.863 1.00 53.66 185 HIS A O 1
ATOM 1475 N N . TRP A 1 208 ? 18.403 -12.577 14.059 1.00 45.18 186 TRP A N 1
ATOM 1476 C CA . TRP A 1 208 ? 19.736 -12.381 14.631 1.00 44.96 186 TRP A CA 1
ATOM 1477 C C . TRP A 1 208 ? 20.100 -10.910 14.498 1.00 48.80 186 TRP A C 1
ATOM 1478 O O . TRP A 1 208 ? 19.736 -10.261 13.507 1.00 50.49 186 TRP A O 1
ATOM 1489 N N . ILE A 1 209 ? 20.833 -10.389 15.481 1.00 43.62 187 ILE A N 1
ATOM 1490 C CA . ILE A 1 209 ? 21.283 -9.004 15.414 1.00 47.37 187 ILE A CA 1
ATOM 1491 C C . ILE A 1 209 ? 22.798 -8.871 15.500 1.00 48.99 187 ILE A C 1
ATOM 1492 O O . ILE A 1 209 ? 23.446 -9.488 16.364 1.00 45.95 187 ILE A O 1
ATOM 1497 N N . LYS A 1 210 ? 23.351 -8.066 14.591 1.00 45.28 188 LYS A N 1
ATOM 1498 C CA . LYS A 1 210 ? 24.776 -7.764 14.579 1.00 40.17 188 LYS A CA 1
ATOM 1499 C C . LYS A 1 210 ? 25.029 -6.570 15.484 1.00 39.78 188 LYS A C 1
ATOM 1500 O O . LYS A 1 210 ? 24.401 -5.528 15.310 1.00 44.03 188 LYS A O 1
ATOM 1506 N N . VAL A 1 211 ? 25.941 -6.716 16.448 1.00 45.00 189 VAL A N 1
ATOM 1507 C CA . VAL A 1 211 ? 26.288 -5.598 17.336 1.00 38.87 189 VAL A CA 1
ATOM 1508 C C . VAL A 1 211 ? 27.527 -4.874 16.808 1.00 41.11 189 VAL A C 1
ATOM 1509 O O . VAL A 1 211 ? 28.470 -4.588 17.541 1.00 50.07 189 VAL A O 1
ATOM 1513 N N . SER A 1 212 ? 27.499 -4.576 15.516 1.00 45.90 190 SER A N 1
ATOM 1514 C CA . SER A 1 212 ? 28.615 -3.971 14.823 1.00 33.48 190 SER A CA 1
ATOM 1515 C C . SER A 1 212 ? 28.249 -2.543 14.519 1.00 39.97 190 SER A C 1
ATOM 1516 O O . SER A 1 212 ? 27.081 -2.163 14.640 1.00 40.73 190 SER A O 1
ATOM 1519 N N . GLY A 1 213 ? 29.242 -1.762 14.097 1.00 39.20 191 GLY A N 1
ATOM 1520 C CA . GLY A 1 213 ? 28.994 -0.431 13.540 1.00 48.37 191 GLY A CA 1
ATOM 1521 C C . GLY A 1 213 ? 28.312 0.547 14.484 1.00 41.59 191 GLY A C 1
ATOM 1522 O O . GLY A 1 213 ? 27.558 1.419 14.042 1.00 42.38 191 GLY A O 1
ATOM 1523 N N . PHE A 1 214 ? 28.592 0.420 15.778 1.00 43.95 192 PHE A N 1
ATOM 1524 C CA . PHE A 1 214 ? 28.040 1.349 16.758 1.00 44.74 192 PHE A CA 1
ATOM 1525 C C . PHE A 1 214 ? 28.201 2.776 16.261 1.00 49.42 192 PHE A C 1
ATOM 1526 O O . PHE A 1 214 ? 27.370 3.637 16.551 1.00 53.86 192 PHE A O 1
ATOM 1534 N N . TYR A 1 215 ? 29.276 3.031 15.518 1.00 52.17 193 TYR A N 1
ATOM 1535 C CA . TYR A 1 215 ? 29.574 4.390 15.055 1.00 53.58 193 TYR A CA 1
ATOM 1536 C C . TYR A 1 215 ? 28.662 4.886 13.929 1.00 54.67 193 TYR A C 1
ATOM 1537 O O . TYR A 1 215 ? 28.811 6.029 13.486 1.00 61.40 193 TYR A O 1
ATOM 1546 N N . ARG A 1 216 ? 27.735 4.049 13.455 1.00 53.77 194 ARG A N 1
ATOM 1547 C CA . ARG A 1 216 ? 26.732 4.525 12.481 1.00 52.53 194 ARG A CA 1
ATOM 1548 C C . ARG A 1 216 ? 25.457 4.987 13.187 1.00 46.52 194 ARG A C 1
ATOM 1549 O O . ARG A 1 216 ? 24.461 5.378 12.560 1.00 49.13 194 ARG A O 1
ATOM 1557 N N . LEU A 1 217 ? 25.497 4.932 14.507 1.00 46.93 195 LEU A N 1
ATOM 1558 C CA . LEU A 1 217 ? 24.338 5.271 15.318 1.00 58.14 195 LEU A CA 1
ATOM 1559 C C . LEU A 1 217 ? 24.337 6.768 15.703 1.00 60.32 195 LEU A C 1
ATOM 1560 O O . LEU A 1 217 ? 23.373 7.269 16.272 1.00 61.45 195 LEU A O 1
ATOM 1565 N N . GLY A 1 218 ? 25.417 7.472 15.370 1.00 72.07 196 GLY A N 1
ATOM 1566 C CA . GLY A 1 218 ? 25.578 8.890 15.712 1.00 69.19 196 GLY A CA 1
ATOM 1567 C C . GLY A 1 218 ? 27.037 9.163 16.026 1.00 72.38 196 GLY A C 1
ATOM 1568 O O . GLY A 1 218 ? 27.876 8.276 15.854 1.00 71.11 196 GLY A O 1
ATOM 1569 N N . ALA A 1 219 ? 27.353 10.373 16.493 1.00 74.74 197 ALA A N 1
ATOM 1570 C CA . ALA A 1 219 ? 28.739 10.711 16.872 1.00 70.50 197 ALA A CA 1
ATOM 1571 C C . ALA A 1 219 ? 29.120 10.214 18.285 1.00 67.96 197 ALA A C 1
ATOM 1572 O O . ALA A 1 219 ? 28.283 9.649 19.001 1.00 63.58 197 ALA A O 1
ATOM 1574 N N . THR A 1 220 ? 30.379 10.394 18.682 1.00 64.73 198 THR A N 1
ATOM 1575 C CA . THR A 1 220 ? 30.796 9.960 20.020 1.00 75.93 198 THR A CA 1
ATOM 1576 C C . THR A 1 220 ? 30.632 11.059 21.062 1.00 76.54 198 THR A C 1
ATOM 1577 O O . THR A 1 220 ? 30.545 12.239 20.714 1.00 70.64 198 THR A O 1
ATOM 1581 N N . PRO A 1 221 ? 30.586 10.666 22.348 1.00 79.48 199 PRO A N 1
ATOM 1582 C CA . PRO A 1 221 ? 30.541 9.254 22.752 1.00 80.59 199 PRO A CA 1
ATOM 1583 C C . PRO A 1 221 ? 29.108 8.717 22.852 1.00 75.66 199 PRO A C 1
ATOM 1584 O O .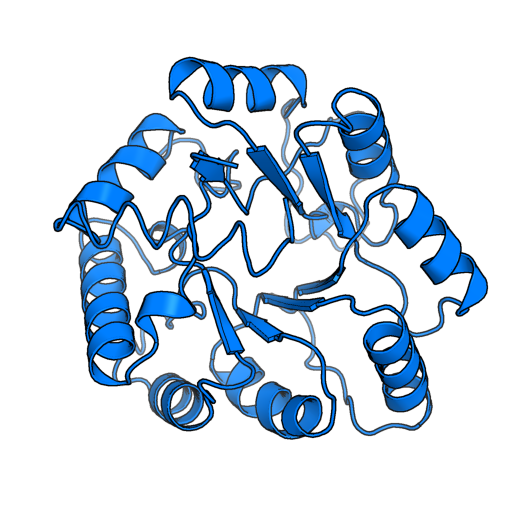 PRO A 1 221 ? 28.893 7.608 23.350 1.00 66.06 199 PRO A O 1
ATOM 1588 N N . SER A 1 222 ? 28.144 9.509 22.392 1.00 69.03 200 SER A N 1
ATOM 1589 C CA . SER A 1 222 ? 26.745 9.102 22.370 1.00 74.29 200 SER A CA 1
ATOM 1590 C C . SER A 1 222 ? 26.538 7.702 21.774 1.00 78.28 200 SER A C 1
ATOM 1591 O O . SER A 1 222 ? 26.033 6.790 22.439 1.00 75.07 200 SER A O 1
ATOM 1594 N N . ASN A 1 223 ? 26.939 7.546 20.514 1.00 77.79 201 ASN A N 1
ATOM 1595 C CA . ASN A 1 223 ? 26.685 6.322 19.755 1.00 75.75 201 ASN A CA 1
ATOM 1596 C C . ASN A 1 223 ? 27.073 5.019 20.458 1.00 66.81 201 ASN A C 1
ATOM 1597 O O . ASN A 1 223 ? 26.520 3.963 20.160 1.00 67.98 201 ASN A O 1
ATOM 1602 N N . ILE A 1 224 ? 28.015 5.090 21.388 1.00 62.60 202 ILE A N 1
ATOM 1603 C CA . ILE A 1 224 ? 28.409 3.901 22.133 1.00 65.46 202 ILE A CA 1
ATOM 1604 C C . ILE A 1 224 ? 27.395 3.619 23.237 1.00 64.53 202 ILE A C 1
ATOM 1605 O O . ILE A 1 224 ? 27.171 2.464 23.619 1.00 61.10 202 ILE A O 1
ATOM 1610 N N . ASN A 1 225 ? 26.837 4.677 23.795 1.00 65.08 203 ASN A N 1
ATOM 1611 C CA . ASN A 1 225 ? 25.790 4.492 24.765 1.00 68.76 203 ASN A CA 1
ATOM 1612 C C . ASN A 1 225 ? 24.515 3.920 24.171 1.00 55.36 203 ASN A C 1
ATOM 1613 O O . ASN A 1 225 ? 23.950 2.991 24.700 1.00 51.56 203 ASN A O 1
ATOM 1618 N N . ILE A 1 226 ? 24.099 4.465 23.040 1.00 57.31 204 ILE A N 1
ATOM 1619 C CA . ILE A 1 226 ? 23.025 3.893 22.247 1.00 45.00 204 ILE A CA 1
ATOM 1620 C C . ILE A 1 226 ? 23.316 2.411 22.041 1.00 53.92 204 ILE A C 1
ATOM 1621 O O . ILE A 1 226 ? 22.524 1.558 22.445 1.00 55.55 204 ILE A O 1
ATOM 1626 N N . ALA A 1 227 ? 24.465 2.099 21.441 1.00 43.98 205 ALA A N 1
ATOM 1627 C CA . ALA A 1 227 ? 24.866 0.698 21.279 1.00 45.16 205 ALA A CA 1
ATOM 1628 C C . ALA A 1 227 ? 24.684 -0.119 22.579 1.00 45.47 205 ALA A C 1
ATOM 1629 O O . ALA A 1 227 ? 24.144 -1.224 22.569 1.00 54.75 205 ALA A O 1
ATOM 1631 N N . GLN A 1 228 ? 25.132 0.435 23.696 1.00 49.40 206 GLN A N 1
ATOM 1632 C CA . GLN A 1 228 ? 25.022 -0.226 25.001 1.00 55.59 206 GLN A CA 1
ATOM 1633 C C . GLN A 1 228 ? 23.558 -0.474 25.451 1.00 52.60 206 GLN A C 1
ATOM 1634 O O . GLN A 1 228 ? 23.232 -1.533 26.003 1.00 48.71 206 GLN A O 1
ATOM 1640 N N . GLN A 1 229 ? 22.690 0.510 25.231 1.00 43.32 207 GLN A N 1
ATOM 1641 C CA . GLN A 1 229 ? 21.281 0.365 25.557 1.00 52.02 207 GLN A CA 1
ATOM 1642 C C . GLN A 1 229 ? 20.630 -0.719 24.705 1.00 48.83 207 GLN A C 1
ATOM 1643 O O . GLN A 1 229 ? 19.898 -1.578 25.209 1.00 48.50 207 GLN A O 1
ATOM 1649 N N . ALA A 1 230 ? 20.878 -0.649 23.399 1.00 57.76 208 ALA A N 1
ATOM 1650 C CA . ALA A 1 230 ? 20.309 -1.607 22.453 1.00 46.41 208 ALA A CA 1
ATOM 1651 C C . ALA A 1 230 ? 20.717 -3.007 22.870 1.00 47.75 208 ALA A C 1
ATOM 1652 O O . ALA A 1 230 ? 19.891 -3.909 22.926 1.00 50.23 208 ALA A O 1
ATOM 1654 N N . TYR A 1 231 ? 21.997 -3.174 23.186 1.00 53.11 209 TYR A N 1
ATOM 1655 C CA . TYR A 1 231 ? 22.497 -4.453 23.673 1.00 52.25 209 TYR A CA 1
ATOM 1656 C C . TYR A 1 231 ? 21.719 -4.936 24.892 1.00 51.76 209 TYR A C 1
ATOM 1657 O O . TYR A 1 231 ? 21.249 -6.080 24.926 1.00 55.62 209 TYR A O 1
ATOM 1666 N N . ASN A 1 232 ? 21.578 -4.069 25.892 1.00 53.97 210 ASN A N 1
ATOM 1667 C CA . ASN A 1 232 ? 20.862 -4.444 27.112 1.00 52.14 210 ASN A CA 1
ATOM 1668 C C . ASN A 1 232 ? 19.450 -4.868 26.801 1.00 46.01 210 ASN A C 1
ATOM 1669 O O . ASN A 1 232 ? 18.973 -5.884 27.309 1.00 54.56 210 ASN A O 1
ATOM 1674 N N . ILE A 1 233 ? 18.769 -4.085 25.975 1.00 45.13 211 ILE A N 1
ATOM 1675 C CA . ILE A 1 233 ? 17.428 -4.463 25.532 1.00 48.37 211 ILE A CA 1
ATOM 1676 C C . ILE A 1 233 ? 17.427 -5.879 24.935 1.00 49.32 211 ILE A C 1
ATOM 1677 O O . ILE A 1 233 ? 16.687 -6.746 25.384 1.00 50.91 211 ILE A O 1
ATOM 1682 N N . PHE A 1 234 ? 18.282 -6.121 23.944 1.00 56.43 212 PHE A N 1
ATOM 1683 C CA . PHE A 1 234 ? 18.423 -7.460 23.351 1.00 52.90 212 PHE A CA 1
ATOM 1684 C C . PHE A 1 234 ? 18.556 -8.541 24.424 1.00 57.45 212 PHE A C 1
ATOM 1685 O O . PHE A 1 234 ? 17.938 -9.608 24.339 1.00 46.80 212 PHE A O 1
ATOM 1693 N N . LYS A 1 235 ? 19.390 -8.263 25.422 1.00 54.18 213 LYS A N 1
ATOM 1694 C CA . LYS A 1 235 ? 19.601 -9.191 26.518 1.00 59.94 213 LYS A CA 1
ATOM 1695 C C . LYS A 1 235 ? 18.288 -9.521 27.215 1.00 51.13 213 LYS A C 1
ATOM 1696 O O . LYS A 1 235 ? 17.927 -10.691 27.351 1.00 58.98 213 LYS A O 1
ATOM 1702 N N . GLU A 1 236 ? 17.581 -8.490 27.664 1.00 45.62 214 GLU A N 1
ATOM 1703 C CA . GLU A 1 236 ? 16.363 -8.695 28.432 1.00 50.13 214 GLU A CA 1
ATOM 1704 C C . GLU A 1 236 ? 15.272 -9.362 27.601 1.00 52.02 214 GLU A C 1
ATOM 1705 O O . GLU A 1 236 ? 14.390 -10.031 28.144 1.00 49.38 214 GLU A O 1
ATOM 1711 N N . LYS A 1 237 ? 15.330 -9.191 26.283 1.00 47.62 215 LYS A N 1
ATOM 1712 C CA . LYS A 1 237 ? 14.297 -9.763 25.432 1.00 43.69 215 LYS A CA 1
ATOM 1713 C C . LYS A 1 237 ? 14.529 -11.265 25.305 1.00 48.30 215 LYS A C 1
ATOM 1714 O O . LYS A 1 237 ? 13.639 -12.002 24.896 1.00 53.13 215 LYS A O 1
ATOM 1720 N N . GLY A 1 238 ? 15.727 -11.708 25.678 1.00 46.36 216 GLY A N 1
ATOM 1721 C CA . GLY A 1 238 ? 16.107 -13.119 25.556 1.00 49.10 216 GLY A CA 1
ATOM 1722 C C . GLY A 1 238 ? 16.930 -13.502 24.327 1.00 52.58 216 GLY A C 1
ATOM 1723 O O . GLY A 1 238 ? 17.000 -14.684 23.963 1.00 52.82 216 GLY A O 1
ATOM 1724 N N . PHE A 1 239 ? 17.577 -12.519 23.700 1.00 48.82 217 PHE A N 1
ATOM 1725 C CA . PHE A 1 239 ? 18.249 -12.726 22.417 1.00 43.84 217 PHE A CA 1
ATOM 1726 C C . PHE A 1 239 ? 19.791 -12.842 22.473 1.00 52.38 217 PHE A C 1
ATOM 1727 O O . PHE A 1 239 ? 20.473 -12.701 21.448 1.00 47.55 217 PHE A O 1
ATOM 1735 N N . LEU A 1 240 ? 20.339 -13.106 23.653 1.00 44.82 218 LEU A N 1
ATOM 1736 C CA . LEU A 1 240 ? 21.791 -13.273 23.802 1.00 45.44 218 LEU A CA 1
ATOM 1737 C C . LEU A 1 240 ? 22.438 -14.249 22.813 1.00 48.76 218 LEU A C 1
ATOM 1738 O O . LEU A 1 240 ? 23.575 -14.036 22.390 1.00 47.00 218 LEU A O 1
ATOM 1743 N N . HIS A 1 241 ? 21.738 -15.329 22.469 1.00 48.85 219 HIS A N 1
ATOM 1744 C CA . HIS A 1 241 ? 22.319 -16.358 21.602 1.00 48.38 219 HIS A CA 1
ATOM 1745 C C . HIS A 1 241 ? 22.025 -16.059 20.145 1.00 45.20 219 HIS A C 1
ATOM 1746 O O . HIS A 1 241 ? 22.396 -16.812 19.244 1.00 48.87 219 HIS A O 1
ATOM 1753 N N . LYS A 1 242 ? 21.385 -14.923 19.921 1.00 43.24 220 LYS A N 1
ATOM 1754 C CA . LYS A 1 242 ? 21.069 -14.494 18.578 1.00 43.94 220 LYS A CA 1
ATOM 1755 C C . LYS A 1 242 ? 21.971 -13.331 18.161 1.00 43.78 220 LYS A C 1
ATOM 1756 O O . LYS A 1 242 ? 21.805 -12.746 17.091 1.00 45.92 220 LYS A O 1
ATOM 1762 N N . LEU A 1 243 ? 22.932 -13.001 19.011 1.00 43.41 221 LEU A N 1
ATOM 1763 C CA . LEU A 1 243 ? 23.755 -11.826 18.773 1.00 45.91 221 LEU A CA 1
ATOM 1764 C C . LEU A 1 243 ? 25.100 -12.201 18.182 1.00 45.56 221 LEU A C 1
ATOM 1765 O O . LEU A 1 243 ? 25.732 -13.159 18.621 1.00 54.55 221 LEU A O 1
ATOM 1770 N N . ILE A 1 244 ? 25.528 -11.447 17.177 1.00 45.33 222 ILE A N 1
ATOM 1771 C CA . ILE A 1 244 ? 26.863 -11.629 16.610 1.00 47.47 222 ILE A CA 1
ATOM 1772 C C . ILE A 1 244 ? 27.571 -10.286 16.388 1.00 47.93 222 ILE A C 1
ATOM 1773 O O . ILE A 1 244 ? 26.928 -9.229 16.329 1.00 51.43 222 ILE A O 1
ATOM 1778 N N . TRP A 1 245 ? 28.899 -10.331 16.295 1.00 53.09 223 TRP A N 1
ATOM 1779 C CA . TRP A 1 245 ? 29.691 -9.110 16.126 1.00 54.49 223 TRP A CA 1
ATOM 1780 C C . TRP A 1 245 ? 30.405 -8.999 14.785 1.00 50.78 223 TRP A C 1
ATOM 1781 O O . TRP A 1 245 ? 30.798 -10.002 14.186 1.00 48.45 223 TRP A O 1
ATOM 1792 N N . GLY A 1 246 ? 30.593 -7.761 14.342 1.00 41.94 224 GLY A N 1
ATOM 1793 C CA . GLY A 1 246 ? 31.365 -7.495 13.145 1.00 47.11 224 GLY A CA 1
ATOM 1794 C C . GLY A 1 246 ? 32.165 -6.224 13.290 1.00 47.09 224 GLY A C 1
ATOM 1795 O O . GLY A 1 246 ? 31.711 -5.245 13.892 1.00 48.52 224 GLY A O 1
ATOM 1796 N N . SER A 1 247 ? 33.364 -6.237 12.735 1.00 46.45 225 SER A N 1
ATOM 1797 C CA . SER A 1 247 ? 34.203 -5.050 12.721 1.00 44.65 225 SER A CA 1
ATOM 1798 C C . SER A 1 247 ? 33.585 -3.953 11.848 1.00 41.44 225 SER A C 1
ATOM 1799 O O . SER A 1 247 ? 33.784 -2.764 12.100 1.00 51.86 225 SER A O 1
ATOM 1802 N N . ASP A 1 248 ? 32.846 -4.361 10.821 1.00 44.76 226 ASP A N 1
ATOM 1803 C CA . ASP A 1 248 ? 32.463 -3.455 9.745 1.00 41.38 226 ASP A CA 1
ATOM 1804 C C . ASP A 1 248 ? 33.674 -2.720 9.176 1.00 46.68 226 ASP A C 1
ATOM 1805 O O . ASP A 1 248 ? 33.565 -1.581 8.722 1.00 41.62 226 ASP A O 1
ATOM 1810 N N . TRP A 1 249 ? 34.827 -3.381 9.203 1.00 44.40 227 TRP A N 1
ATOM 1811 C CA . TRP A 1 249 ? 35.985 -2.947 8.424 1.00 49.77 227 TRP A CA 1
ATOM 1812 C C . TRP A 1 249 ? 35.655 -2.917 6.910 1.00 50.02 227 TRP A C 1
ATOM 1813 O O . TRP A 1 249 ? 34.940 -3.787 6.404 1.00 45.92 227 TRP A O 1
ATOM 1824 N N . PRO A 1 250 ? 36.183 -1.924 6.169 1.00 49.54 228 PRO A N 1
ATOM 1825 C CA . PRO A 1 250 ? 37.122 -0.895 6.584 1.00 45.42 228 PRO A CA 1
ATOM 1826 C C . PRO A 1 250 ? 36.433 0.399 6.989 1.00 46.61 228 PRO A C 1
ATOM 1827 O O . PRO A 1 250 ? 36.978 1.474 6.742 1.00 47.24 228 PRO A O 1
ATOM 1831 N N . HIS A 1 251 ? 35.238 0.299 7.568 1.00 43.10 229 HIS A N 1
ATOM 1832 C CA . HIS A 1 251 ? 34.585 1.444 8.230 1.00 47.32 229 HIS A CA 1
ATOM 1833 C C . HIS A 1 251 ? 34.393 2.609 7.298 1.00 42.83 229 HIS A C 1
ATOM 1834 O O . HIS A 1 251 ? 34.856 3.717 7.588 1.00 47.76 229 HIS A O 1
ATOM 1841 N N . THR A 1 252 ? 33.707 2.355 6.183 1.00 47.95 230 THR A N 1
ATOM 1842 C CA . THR A 1 252 ? 33.539 3.351 5.111 1.00 46.41 230 THR A CA 1
ATOM 1843 C C . THR A 1 252 ? 32.885 4.647 5.578 1.00 51.21 230 THR A C 1
ATOM 1844 O O . THR A 1 252 ? 31.920 4.620 6.351 1.00 50.92 230 THR A O 1
ATOM 1848 N N . GLN A 1 253 ? 33.394 5.772 5.075 1.00 44.59 231 GLN A N 1
ATOM 1849 C CA . GLN A 1 253 ? 32.843 7.076 5.404 1.00 49.67 231 GLN A CA 1
ATOM 1850 C C . GLN A 1 253 ? 33.064 7.383 6.877 1.00 50.31 231 GLN A C 1
ATOM 1851 O O . GLN A 1 253 ? 32.444 8.284 7.424 1.00 56.78 231 GLN A O 1
ATOM 1857 N N . HIS A 1 254 ? 33.959 6.633 7.510 1.00 50.94 232 HIS A N 1
ATOM 1858 C CA . HIS A 1 254 ? 34.281 6.819 8.920 1.00 48.49 232 HIS A CA 1
ATOM 1859 C C . HIS A 1 254 ? 35.747 6.491 9.138 1.00 54.67 232 HIS A C 1
ATOM 1860 O O . HIS A 1 254 ? 36.184 6.233 10.276 1.00 47.77 232 HIS A O 1
ATOM 1867 N N . GLU A 1 255 ? 36.496 6.492 8.037 1.00 42.90 233 GLU A N 1
ATOM 1868 C CA . GLU A 1 255 ? 37.867 6.004 8.040 1.00 49.77 233 GLU A CA 1
ATOM 1869 C C . GLU A 1 255 ? 38.781 6.846 8.926 1.00 54.49 233 GLU A C 1
ATOM 1870 O O . GLU A 1 255 ? 39.719 6.321 9.517 1.00 52.88 233 GLU A O 1
ATOM 1876 N N . SER A 1 256 ? 38.508 8.150 9.014 1.00 47.46 234 SER A N 1
ATOM 1877 C CA . SER A 1 256 ? 39.365 9.047 9.778 1.00 48.75 234 SER A CA 1
ATOM 1878 C C . SER A 1 256 ? 39.216 8.773 11.272 1.00 55.16 234 SER A C 1
ATOM 1879 O O . SER A 1 256 ? 40.109 9.082 12.056 1.00 55.19 234 SER A O 1
ATOM 1882 N N . LEU A 1 257 ? 38.081 8.193 11.660 1.00 44.80 235 LEU A N 1
ATOM 1883 C CA . LEU A 1 257 ? 37.720 8.102 13.074 1.00 57.46 235 LEU A CA 1
ATOM 1884 C C . LEU A 1 257 ? 37.787 6.681 13.611 1.00 55.30 235 LEU A C 1
ATOM 1885 O O . LEU A 1 257 ? 37.808 6.484 14.823 1.00 67.17 235 LEU A O 1
ATOM 1890 N N . ILE A 1 258 ? 37.813 5.696 12.717 1.00 55.46 236 ILE A N 1
ATOM 1891 C CA . ILE A 1 258 ? 37.668 4.304 13.144 1.00 54.22 236 ILE A CA 1
ATOM 1892 C C . ILE A 1 258 ? 38.693 3.324 12.577 1.00 51.52 236 ILE A C 1
ATOM 1893 O O . ILE A 1 258 ? 38.786 3.136 11.364 1.00 56.06 236 ILE A O 1
ATOM 1898 N N . THR A 1 259 ? 39.434 2.682 13.472 1.00 50.86 237 THR A N 1
ATOM 1899 C CA . THR A 1 259 ? 40.333 1.600 13.104 1.00 52.92 237 THR A CA 1
ATOM 1900 C C . THR A 1 259 ? 39.731 0.266 13.527 1.00 59.74 237 THR A C 1
ATOM 1901 O O . THR A 1 259 ? 38.772 0.207 14.318 1.00 55.26 237 THR A O 1
ATOM 1905 N N . TYR A 1 260 ? 40.316 -0.812 13.019 1.00 56.19 238 TYR A N 1
ATOM 1906 C CA . TYR A 1 260 ? 39.946 -2.130 13.482 1.00 48.28 238 TYR A CA 1
ATOM 1907 C C . TYR A 1 260 ? 40.042 -2.178 15.001 1.00 57.18 238 TYR A C 1
ATOM 1908 O O . TYR A 1 260 ? 39.123 -2.653 15.676 1.00 56.99 238 TYR A O 1
ATOM 1917 N N . GLU A 1 26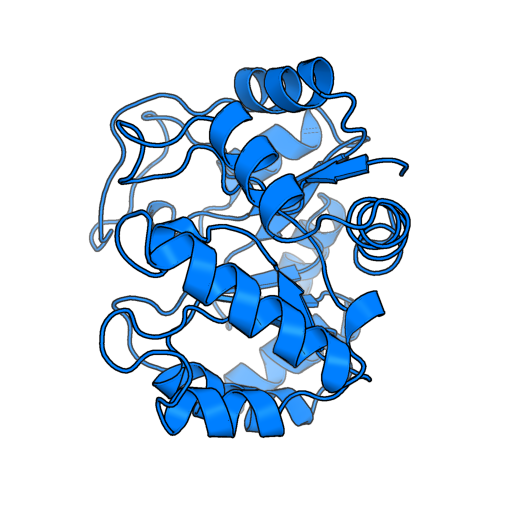1 ? 41.146 -1.674 15.547 1.00 57.89 239 GLU A N 1
ATOM 1918 C CA . GLU A 1 261 ? 41.346 -1.694 17.001 1.00 52.97 239 GLU A CA 1
ATOM 1919 C C . GLU A 1 261 ? 40.239 -0.940 17.736 1.00 53.74 239 GLU A C 1
ATOM 1920 O O . GLU A 1 261 ? 39.784 -1.359 18.806 1.00 56.51 239 GLU A O 1
ATOM 1926 N N . ASP A 1 262 ? 39.807 0.174 17.156 1.00 52.36 240 ASP A N 1
ATOM 1927 C CA . ASP A 1 262 ? 38.699 0.949 17.713 1.00 57.51 240 ASP A CA 1
ATOM 1928 C C . ASP A 1 262 ? 37.400 0.144 17.721 1.00 56.68 240 ASP A C 1
ATOM 1929 O O . ASP A 1 262 ? 36.604 0.230 18.661 1.00 55.02 240 ASP A O 1
ATOM 1934 N N . ALA A 1 263 ? 37.182 -0.618 16.653 1.00 58.50 241 ALA A N 1
ATOM 1935 C CA . ALA A 1 263 ? 36.024 -1.493 16.577 1.00 56.61 241 ALA A CA 1
ATOM 1936 C C . ALA A 1 263 ? 36.079 -2.538 17.690 1.00 53.13 241 ALA A C 1
ATOM 1937 O O . ALA A 1 263 ? 35.124 -2.678 18.455 1.00 53.18 241 ALA A O 1
ATOM 1939 N N . ILE A 1 264 ? 37.203 -3.252 17.787 1.00 49.19 242 ILE A N 1
ATOM 1940 C CA . ILE A 1 264 ? 37.424 -4.234 18.858 1.00 56.41 242 ILE A CA 1
ATOM 1941 C C . ILE A 1 264 ? 37.175 -3.631 20.238 1.00 56.25 242 ILE A C 1
ATOM 1942 O O . ILE A 1 264 ? 36.540 -4.251 21.091 1.00 58.00 242 ILE A O 1
ATOM 1947 N N . LYS A 1 265 ? 37.685 -2.419 20.444 1.00 60.97 243 LYS A N 1
ATOM 1948 C CA . LYS A 1 265 ? 37.639 -1.756 21.747 1.00 56.94 243 LYS A CA 1
ATOM 1949 C C . LYS A 1 265 ? 36.213 -1.431 22.203 1.00 57.81 243 LYS A C 1
ATOM 1950 O O . LYS A 1 265 ? 35.832 -1.726 23.337 1.00 57.29 243 LYS A O 1
ATOM 1956 N N . ALA A 1 266 ? 35.425 -0.828 21.319 1.00 56.85 244 ALA A N 1
ATOM 1957 C CA . ALA A 1 266 ? 34.040 -0.513 21.643 1.00 54.46 244 ALA A CA 1
ATOM 1958 C C . ALA A 1 266 ? 33.233 -1.782 21.953 1.00 57.83 244 ALA A C 1
ATOM 1959 O O . ALA A 1 266 ? 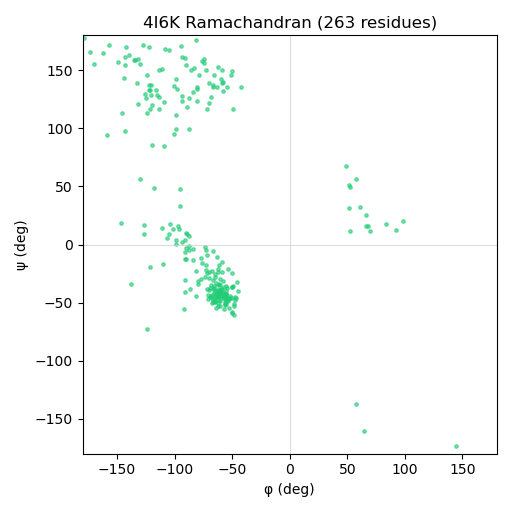32.336 -1.780 22.794 1.00 55.70 244 ALA A O 1
ATOM 1961 N N . PHE A 1 267 ? 33.554 -2.873 21.273 1.00 56.99 245 PHE A N 1
ATOM 1962 C CA . PHE A 1 267 ? 32.815 -4.097 21.493 1.00 55.67 245 PHE A CA 1
ATOM 1963 C C . PHE A 1 267 ? 32.955 -4.525 22.948 1.00 55.57 245 PHE A C 1
ATOM 1964 O O . PHE A 1 267 ? 31.979 -4.913 23.595 1.00 52.45 245 PHE A O 1
ATOM 1972 N N . LYS A 1 268 ? 34.181 -4.446 23.458 1.00 61.05 246 LYS A N 1
ATOM 1973 C CA . LYS A 1 268 ? 34.478 -4.878 24.821 1.00 56.66 246 LYS A CA 1
ATOM 1974 C C . LYS A 1 268 ? 33.852 -3.926 25.830 1.00 58.98 246 LYS A C 1
ATOM 1975 O O . LYS A 1 268 ? 33.589 -4.299 26.969 1.00 60.46 246 LYS A O 1
ATOM 1981 N N . GLN A 1 269 ? 33.695 -2.669 25.449 1.00 56.72 247 GLN A N 1
ATOM 1982 C CA . GLN A 1 269 ? 32.918 -1.729 26.233 1.00 59.31 247 GLN A CA 1
ATOM 1983 C C . GLN A 1 269 ? 31.433 -1.963 26.263 1.00 62.90 247 GLN A C 1
ATOM 1984 O O . GLN A 1 269 ? 30.813 -1.908 27.301 1.00 66.92 247 GLN A O 1
ATOM 1990 N N . ILE A 1 270 ? 30.868 -2.236 25.110 1.00 56.75 248 ILE A N 1
ATOM 1991 C CA . ILE A 1 270 ? 29.469 -2.624 25.023 1.00 56.59 248 ILE A CA 1
ATOM 1992 C C . ILE A 1 270 ? 29.225 -3.985 25.678 1.00 59.72 248 ILE A C 1
ATOM 1993 O O . ILE A 1 270 ? 28.293 -4.150 26.455 1.00 54.33 248 ILE A O 1
ATOM 1998 N N . VAL A 1 271 ? 30.060 -4.962 25.347 1.00 59.35 249 VAL A N 1
ATOM 1999 C CA . VAL A 1 271 ? 29.917 -6.296 25.903 1.00 62.27 249 VAL A CA 1
ATOM 2000 C C . VAL A 1 271 ? 31.056 -6.553 26.870 1.00 66.09 249 VAL A C 1
ATOM 2001 O O . VAL A 1 271 ? 32.085 -7.131 26.509 1.00 64.02 249 VAL A O 1
ATOM 2005 N N . PHE A 1 272 ? 30.862 -6.115 28.105 1.00 63.79 250 PHE A N 1
ATOM 2006 C CA . PHE A 1 272 ? 31.879 -6.235 29.127 1.00 63.49 250 PHE A CA 1
ATOM 2007 C C . PHE A 1 272 ? 32.107 -7.679 29.608 1.00 65.51 250 PHE A C 1
ATOM 2008 O O . PHE A 1 272 ? 33.249 -8.122 29.773 1.00 69.16 250 PHE A O 1
ATOM 2016 N N . ASP A 1 273 ? 31.019 -8.410 29.824 1.00 61.29 251 ASP A N 1
ATOM 2017 C CA . ASP A 1 273 ? 31.087 -9.760 30.368 1.00 58.22 251 ASP A CA 1
ATOM 2018 C C . ASP A 1 273 ? 31.680 -10.759 29.370 1.00 59.80 251 ASP A C 1
ATOM 2019 O O . ASP A 1 273 ? 31.157 -10.944 28.263 1.00 56.16 251 ASP A O 1
ATOM 2024 N N . LYS A 1 274 ? 32.773 -11.402 29.775 1.00 57.22 252 LYS A N 1
ATOM 2025 C CA . LYS A 1 274 ? 33.550 -12.245 28.870 1.00 63.84 252 LYS A CA 1
ATOM 2026 C C . LYS A 1 274 ? 32.871 -13.570 28.499 1.00 59.88 252 LYS A C 1
ATOM 2027 O O . LYS A 1 274 ? 33.167 -14.151 27.453 1.00 62.33 252 LYS A O 1
ATOM 2033 N N . HIS A 1 275 ? 31.974 -14.056 29.350 1.00 59.44 253 HIS A N 1
ATOM 2034 C CA . HIS A 1 275 ? 31.163 -15.202 28.982 1.00 55.53 253 HIS A CA 1
ATOM 2035 C C . HIS A 1 275 ? 30.317 -14.805 27.776 1.00 59.43 253 HIS A C 1
ATOM 2036 O O . HIS A 1 275 ? 30.207 -15.561 26.809 1.00 52.11 253 HIS A O 1
ATOM 2043 N N . GLU A 1 276 ? 29.721 -13.614 27.844 1.00 49.55 254 GLU A N 1
ATOM 2044 C CA . GLU A 1 276 ?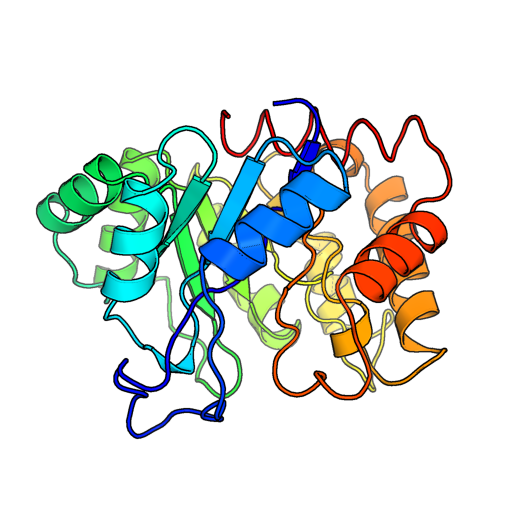 28.906 -13.098 26.751 1.00 51.16 254 GLU A CA 1
ATOM 2045 C C . GLU A 1 276 ? 29.724 -12.810 25.490 1.00 55.36 254 GLU A C 1
ATOM 2046 O O . GLU A 1 276 ? 29.254 -13.005 24.360 1.00 46.32 254 GLU A O 1
ATOM 2052 N N . GLN A 1 277 ? 30.948 -12.340 25.682 1.00 52.10 255 GLN A N 1
ATOM 2053 C CA . GLN A 1 277 ? 31.844 -12.152 24.554 1.00 56.26 255 GLN A CA 1
ATOM 2054 C C . GLN A 1 277 ? 32.107 -13.491 23.853 1.00 57.05 255 GLN A C 1
ATOM 2055 O O . GLN A 1 277 ? 32.157 -13.554 22.627 1.00 60.88 255 GLN A O 1
ATOM 2061 N N . CYS A 1 278 ? 32.248 -14.561 24.630 1.00 57.34 256 CYS A N 1
ATOM 2062 C CA A CYS A 1 278 ? 32.474 -15.879 24.051 0.50 61.33 256 CYS A CA 1
ATOM 2063 C CA B CYS A 1 278 ? 32.449 -15.909 24.083 0.50 58.68 256 CYS A CA 1
ATOM 2064 C C . CYS A 1 278 ? 31.295 -16.340 23.181 1.00 62.05 256 CYS A C 1
ATOM 2065 O O . CYS A 1 278 ? 31.499 -16.849 22.076 1.00 61.66 256 CYS A O 1
ATOM 2070 N N . LEU A 1 279 ? 30.070 -16.149 23.663 1.00 60.46 257 LEU A N 1
ATOM 2071 C CA . LEU A 1 279 ? 28.900 -16.540 22.890 1.00 56.55 257 LEU A CA 1
ATOM 2072 C C . LEU A 1 279 ? 28.870 -15.734 21.611 1.00 52.17 257 LEU A C 1
ATOM 2073 O O . LEU A 1 279 ? 28.674 -16.274 20.522 1.00 59.23 257 LEU A O 1
ATOM 2078 N N . ILE A 1 280 ? 29.013 -14.427 21.742 1.00 52.76 258 ILE A N 1
ATOM 2079 C CA . ILE A 1 280 ? 28.943 -13.516 20.612 1.00 51.46 258 ILE A CA 1
ATOM 2080 C C . ILE A 1 280 ? 30.053 -13.714 19.582 1.00 51.39 258 ILE A C 1
ATOM 2081 O O . ILE A 1 280 ? 29.807 -13.673 18.406 1.00 49.16 258 ILE A O 1
ATOM 2086 N N . LEU A 1 281 ? 31.278 -13.917 20.026 1.00 53.73 259 LEU A N 1
ATOM 2087 C CA . LEU A 1 281 ? 32.371 -14.152 19.106 1.00 51.16 259 LEU A CA 1
ATOM 2088 C C . LEU A 1 281 ? 32.486 -15.576 18.595 1.00 54.12 259 LEU A C 1
ATOM 2089 O O . LEU A 1 281 ? 33.100 -15.800 17.578 1.00 53.67 259 LEU A O 1
ATOM 2094 N N . ASN A 1 282 ? 31.934 -16.533 19.324 1.00 53.01 260 ASN A N 1
ATOM 2095 C CA . ASN A 1 282 ? 32.205 -17.928 19.064 1.00 54.16 260 ASN A CA 1
ATOM 2096 C C . ASN A 1 282 ? 31.020 -18.848 18.795 1.00 58.71 260 ASN A C 1
ATOM 2097 O O . ASN A 1 282 ? 30.822 -19.291 17.680 1.00 53.87 260 ASN A O 1
ATOM 2102 N N . GLN A 1 283 ? 30.237 -19.170 19.809 1.00 54.95 261 GLN A N 1
ATOM 2103 C CA . GLN A 1 283 ? 29.126 -20.058 19.573 1.00 57.34 261 GLN A CA 1
ATOM 2104 C C . GLN A 1 283 ? 28.063 -19.472 18.651 1.00 51.12 261 GLN A C 1
ATOM 2105 O O . GLN A 1 283 ? 27.610 -20.149 17.750 1.00 53.63 261 GLN A O 1
ATOM 2111 N N . ASN A 1 284 ? 27.680 -18.224 18.860 1.00 50.09 262 ASN A N 1
ATOM 2112 C CA . ASN A 1 284 ? 26.552 -17.682 18.134 1.00 44.45 262 ASN A CA 1
ATOM 2113 C C . ASN A 1 284 ? 26.797 -17.622 16.644 1.00 49.61 262 ASN A C 1
ATOM 2114 O O . ASN A 1 284 ? 25.979 -18.023 15.878 1.00 56.42 262 ASN A O 1
ATOM 2119 N N . PRO A 1 285 ? 27.959 -17.159 16.238 1.00 50.11 263 PRO A N 1
ATOM 2120 C CA . PRO A 1 285 ? 28.242 -17.043 14.814 1.00 46.30 263 PRO A CA 1
ATOM 2121 C C . PRO A 1 285 ? 28.636 -18.394 14.228 1.00 49.13 263 PRO A C 1
ATOM 2122 O O . PRO A 1 285 ? 28.359 -18.677 13.061 1.00 42.50 263 PRO A O 1
ATOM 2126 N N . THR A 1 286 ? 29.269 -19.232 15.036 1.00 47.01 264 THR A N 1
ATOM 2127 C CA . THR A 1 286 ? 29.516 -20.586 14.598 1.00 54.95 264 THR A CA 1
ATOM 2128 C C . THR A 1 286 ? 28.205 -21.255 14.194 1.00 58.85 264 THR A C 1
ATOM 2129 O O . THR A 1 286 ? 28.121 -21.852 13.116 1.00 63.08 264 THR A O 1
ATOM 2133 N N . GLU A 1 287 ? 27.187 -21.141 15.051 1.00 52.60 265 GLU A N 1
ATOM 2134 C CA A GLU A 1 287 ? 25.881 -21.749 14.805 0.50 51.86 265 GLU A CA 1
ATOM 2135 C CA B GLU A 1 287 ? 25.898 -21.775 14.784 0.50 52.20 265 GLU A CA 1
ATOM 2136 C C . GLU A 1 287 ? 25.194 -21.146 13.581 1.00 49.26 265 GLU A C 1
ATOM 2137 O O . GLU A 1 287 ? 24.668 -21.855 12.732 1.00 53.24 265 GLU A O 1
ATOM 2148 N N . LEU A 1 288 ? 25.195 -19.822 13.501 1.00 48.48 266 LEU A N 1
ATOM 2149 C CA . LEU A 1 288 ? 24.545 -19.134 12.392 1.00 47.33 266 LEU A CA 1
ATOM 2150 C C . LEU A 1 288 ? 25.203 -19.449 11.049 1.00 49.80 266 LEU A C 1
ATOM 2151 O O . LEU A 1 288 ? 24.536 -19.866 10.104 1.00 48.81 266 LEU A O 1
ATOM 2156 N N . PHE A 1 289 ? 26.507 -19.234 10.953 1.00 52.53 267 PHE A N 1
ATOM 2157 C CA . PHE A 1 289 ? 27.187 -19.411 9.676 1.00 55.92 267 PHE A CA 1
ATOM 2158 C C . PHE A 1 289 ? 27.702 -20.830 9.500 1.00 57.87 267 PHE A C 1
ATOM 2159 O O . PHE A 1 289 ? 28.251 -21.172 8.461 1.00 59.97 267 PHE A O 1
ATOM 2167 N N . GLY A 1 290 ? 27.529 -21.656 10.522 1.00 63.63 268 GLY A N 1
ATOM 2168 C CA . GLY A 1 290 ? 27.973 -23.035 10.440 1.00 64.56 268 GLY A CA 1
ATOM 2169 C C . GLY A 1 290 ? 29.421 -23.120 10.009 1.00 64.95 268 GLY A C 1
ATOM 2170 O O . GLY A 1 290 ? 29.754 -23.861 9.083 1.00 68.24 268 GLY A O 1
ATOM 2171 N N . PHE A 1 291 ? 30.283 -22.351 10.674 1.00 64.63 269 PHE A N 1
ATOM 2172 C CA . PHE A 1 291 ? 31.726 -22.411 10.422 1.00 64.74 269 PHE A CA 1
ATOM 2173 C C . PHE A 1 291 ? 32.317 -23.683 11.014 1.00 64.66 269 PHE A C 1
ATOM 2174 O O . PHE A 1 291 ? 31.718 -24.290 11.895 1.00 62.95 269 PHE A O 1
#